Protein AF-A0A518ANW2-F1 (afdb_monomer)

Radius of gyration: 35.34 Å; Cα contacts (8 Å, |Δi|>4): 43; chains: 1; bounding box: 81×34×107 Å

Solvent-accessible surface area (backbone atoms only — not comparable to full-atom values): 11611 Å² total; per-residue (Å²): 146,87,87,77,66,74,68,60,64,53,53,56,54,54,52,59,52,49,61,74,67,61,69,85,78,72,73,81,49,74,67,56,57,51,51,54,49,49,53,52,51,51,51,52,51,51,52,50,50,52,48,53,52,46,51,60,50,43,66,71,67,75,60,90,46,48,63,57,57,32,52,50,52,37,54,76,65,66,54,49,77,67,56,51,51,52,54,48,52,48,23,59,75,68,67,47,95,41,64,44,51,56,80,78,39,67,66,57,56,57,53,49,48,73,67,47,89,44,76,73,57,39,57,51,51,51,53,48,49,43,68,74,40,74,64,57,79,71,56,47,100,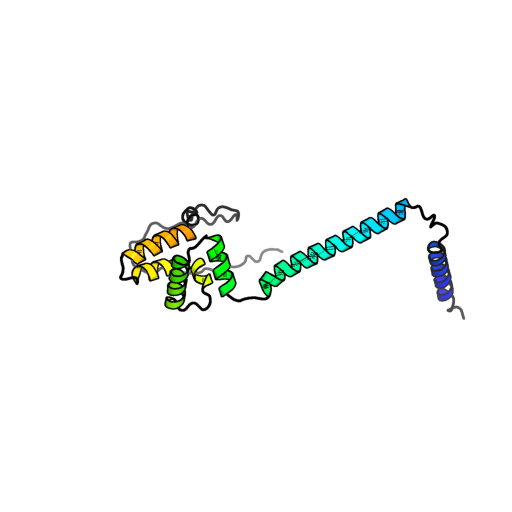77,70,86,77,83,84,78,95,69,94,72,84,80,79,78,79,95,74,89,85,69,100,64,86,80,80,85,78,81,81,79,80,81,82,86,88,78,89,131

Foldseek 3Di:
DPPDPPVVVVVVVVVVVVVVVPDPPPPPDVVVVVVVVVVVVVVVVVVVVVVVVVVVVVVVVVDPPLVVVLVVLCVVLVPDPVLSVVLVVLCVVVVPPHSCCCLVCVVSLVVVLVVDPDVVVNVVSVVSSCSSCVPVVVPDPPPPDDDDDDPDPPDDDPDDDDPDPDDPDDDDDDDDPDDD

pLDDT: mean 70.83, std 14.35, range [40.09, 96.5]

Sequence (180 aa):
MSMLYPVVAQRDAWESLGNRFTGDQIIFHWGDLGSMAGILVTAVLFIMLLRWLHLRQESRRMSNEPWHLFVDLCHAHQLSRRERRLLLEISDAANLENPADVFLRPELFNRAHLQSAKPRDQRAFERLKFKLFDGLDKLQPGDFIGGTRSNVKIFLPADMATGVPPEVTVTFGEPDDDEH

Secondary structure (DSSP, 8-state):
-----HHHHHHHHHHHHHHHHS-TT----HHHHHHHHHHHHHHHHHHHHHHHHHHHHH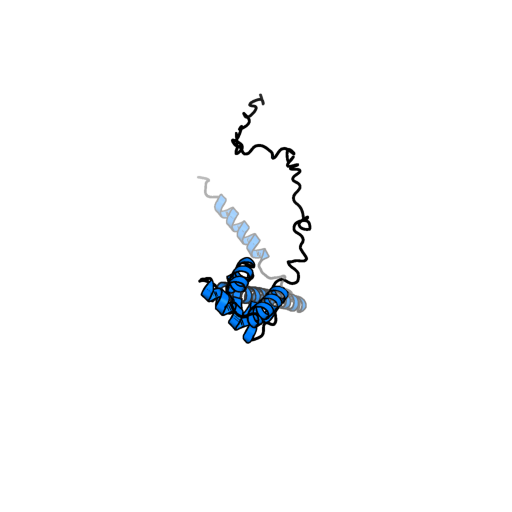TTTS---HHHHHHHHHHHTT--HHHHHHHHHHHHHTT-SSGGGGGT-HHHHHHHHHH---HHHHHHHHHHHHHHHTTTTTS-TT---SS----------S---S---------PPPP-----

Organism: NCBI:txid2527972

Mean predicted aligned error: 20.33 Å

Structure (mmCIF, N/CA/C/O backbone):
data_AF-A0A518ANW2-F1
#
_entry.id   AF-A0A518ANW2-F1
#
loop_
_atom_site.group_PDB
_atom_site.id
_atom_site.type_symbol
_atom_site.label_atom_id
_atom_site.label_alt_id
_atom_site.label_comp_id
_atom_site.label_asym_id
_atom_site.label_entity_id
_atom_site.label_seq_id
_atom_site.pdbx_PDB_ins_code
_atom_site.Cartn_x
_atom_site.Cartn_y
_atom_site.Cartn_z
_atom_site.occupancy
_atom_site.B_iso_or_equiv
_atom_site.auth_seq_id
_atom_site.auth_comp_id
_atom_site.auth_asym_id
_atom_site.auth_atom_id
_atom_site.pdbx_PDB_model_num
ATOM 1 N N . MET A 1 1 ? -0.231 -18.279 -74.252 1.00 54.25 1 MET A N 1
ATOM 2 C CA . MET A 1 1 ? 1.139 -18.359 -73.699 1.00 54.25 1 MET A CA 1
ATOM 3 C C . MET A 1 1 ? 1.559 -16.940 -73.311 1.00 54.25 1 MET A C 1
ATOM 5 O O . MET A 1 1 ? 2.259 -16.288 -74.068 1.00 54.25 1 MET A O 1
ATOM 9 N N . SER A 1 2 ? 0.999 -16.411 -72.210 1.00 58.12 2 SER A N 1
ATOM 10 C CA . SER A 1 2 ? 1.063 -14.973 -71.847 1.00 58.12 2 SER A CA 1
ATOM 11 C C . SER A 1 2 ? 0.772 -14.721 -70.348 1.00 58.12 2 SER A C 1
ATOM 13 O O . SER A 1 2 ? 0.129 -13.741 -70.005 1.00 58.12 2 SER A O 1
ATOM 15 N N . MET A 1 3 ? 1.171 -15.625 -69.442 1.00 56.59 3 MET A N 1
ATOM 16 C CA . MET A 1 3 ? 0.752 -15.610 -68.019 1.00 56.59 3 MET A CA 1
ATOM 17 C C . MET A 1 3 ? 1.934 -15.658 -67.023 1.00 56.59 3 MET A C 1
ATOM 19 O O . MET A 1 3 ? 1.804 -16.198 -65.933 1.00 56.59 3 MET A O 1
ATOM 23 N N . LEU A 1 4 ? 3.106 -15.121 -67.387 1.00 58.72 4 LEU A N 1
ATOM 24 C CA . LEU A 1 4 ? 4.316 -15.116 -66.534 1.00 58.72 4 LEU A CA 1
ATOM 25 C C . LEU A 1 4 ? 4.890 -13.711 -66.260 1.00 58.72 4 LEU A C 1
ATOM 27 O O . LEU A 1 4 ? 6.002 -13.583 -65.763 1.00 58.72 4 LEU A O 1
ATOM 31 N N . TYR A 1 5 ? 4.140 -12.646 -66.556 1.00 63.16 5 TYR A N 1
ATOM 32 C CA . TYR A 1 5 ? 4.618 -11.265 -66.414 1.00 63.16 5 TYR A CA 1
ATOM 33 C C . TYR A 1 5 ? 4.419 -10.561 -65.050 1.00 63.16 5 TYR A C 1
ATOM 35 O O . TYR A 1 5 ? 5.175 -9.623 -64.800 1.00 63.16 5 TYR A O 1
ATOM 43 N N . PRO A 1 6 ? 3.503 -10.941 -64.129 1.00 69.75 6 PRO A N 1
ATOM 44 C CA . PRO A 1 6 ? 3.296 -10.125 -62.924 1.00 69.75 6 PRO A CA 1
ATOM 45 C C . PRO A 1 6 ? 4.414 -10.274 -61.879 1.00 69.75 6 PRO A C 1
ATOM 47 O O . PRO A 1 6 ? 4.590 -9.399 -61.039 1.00 69.75 6 PRO A O 1
ATOM 50 N N . VAL A 1 7 ? 5.200 -11.354 -61.938 1.00 74.06 7 VAL A N 1
ATOM 51 C CA . VAL A 1 7 ? 6.221 -11.659 -60.919 1.00 74.06 7 VAL A CA 1
ATOM 52 C C . VAL A 1 7 ? 7.474 -10.792 -61.082 1.00 74.06 7 VAL A C 1
ATOM 54 O O . VAL A 1 7 ? 8.122 -10.451 -60.096 1.00 74.06 7 VAL A O 1
ATOM 57 N N . VAL A 1 8 ? 7.798 -10.378 -62.311 1.00 73.62 8 VAL A N 1
ATOM 58 C CA . VAL A 1 8 ? 8.991 -9.553 -62.569 1.00 73.62 8 VAL A CA 1
ATOM 59 C C . VAL A 1 8 ? 8.774 -8.114 -62.089 1.00 73.62 8 VAL A C 1
ATOM 61 O O . VAL A 1 8 ? 9.657 -7.549 -61.455 1.00 73.62 8 VAL A O 1
ATOM 64 N N . ALA A 1 9 ? 7.563 -7.569 -62.256 1.00 73.38 9 ALA A N 1
ATOM 65 C CA . ALA A 1 9 ? 7.227 -6.215 -61.805 1.00 73.38 9 ALA A CA 1
ATOM 66 C C . ALA A 1 9 ? 7.287 -6.045 -60.274 1.00 73.38 9 ALA A C 1
ATOM 68 O O . ALA A 1 9 ? 7.549 -4.950 -59.778 1.00 73.38 9 ALA A O 1
ATOM 69 N N . GLN A 1 10 ? 7.069 -7.119 -59.508 1.00 78.44 10 GLN A N 1
ATOM 70 C CA . GLN A 1 10 ? 7.186 -7.060 -58.054 1.00 78.44 10 GLN A CA 1
ATOM 71 C C . GLN A 1 10 ? 8.653 -6.922 -57.629 1.00 78.44 10 GLN A C 1
ATOM 73 O O . GLN A 1 10 ? 8.946 -6.131 -56.742 1.00 78.44 10 GLN A O 1
ATOM 78 N N . ARG A 1 11 ? 9.589 -7.620 -58.284 1.00 83.19 11 ARG A N 1
ATOM 79 C CA . ARG A 1 11 ? 11.018 -7.585 -57.933 1.00 83.19 11 ARG A CA 1
ATOM 80 C C . ARG A 1 11 ? 11.623 -6.182 -58.054 1.00 83.19 11 ARG A C 1
ATOM 82 O O . ARG A 1 11 ? 12.313 -5.753 -57.132 1.00 83.19 11 ARG A O 1
ATOM 89 N N . ASP A 1 12 ? 11.293 -5.456 -59.116 1.00 81.69 12 ASP A N 1
ATOM 90 C CA . ASP A 1 12 ? 11.792 -4.091 -59.336 1.00 81.69 12 ASP A CA 1
ATOM 91 C C . ASP A 1 12 ? 11.287 -3.120 -58.251 1.00 81.69 12 ASP A C 1
ATOM 93 O O . ASP A 1 12 ? 12.003 -2.216 -57.813 1.00 81.69 12 ASP A O 1
ATOM 97 N N . ALA A 1 13 ? 10.072 -3.350 -57.735 1.00 83.12 13 ALA A N 1
ATOM 98 C CA . ALA A 1 13 ? 9.533 -2.581 -56.618 1.00 83.12 13 ALA A CA 1
ATOM 99 C C . ALA A 1 13 ? 10.351 -2.794 -55.328 1.00 83.12 13 ALA A C 1
ATOM 101 O O . ALA A 1 13 ? 10.649 -1.824 -54.626 1.00 83.12 13 ALA A O 1
ATOM 102 N N . TRP A 1 14 ? 10.777 -4.030 -55.043 1.00 82.56 14 TRP A N 1
ATOM 103 C CA . TRP A 1 14 ? 11.635 -4.340 -53.891 1.00 82.56 14 TRP A CA 1
ATOM 104 C C . TRP A 1 14 ? 13.054 -3.775 -54.040 1.00 82.56 14 TRP A C 1
ATOM 106 O O . TRP A 1 14 ? 13.602 -3.262 -53.066 1.00 82.56 14 TRP A O 1
ATOM 116 N N . GLU A 1 15 ? 13.627 -3.789 -55.245 1.00 84.56 15 GLU A N 1
ATOM 117 C CA . GLU A 1 15 ? 14.937 -3.178 -55.527 1.00 84.56 15 GLU A CA 1
ATOM 118 C C . GLU A 1 15 ? 14.899 -1.651 -55.340 1.00 84.56 15 GLU A C 1
ATOM 120 O O . GLU A 1 15 ? 15.811 -1.065 -54.750 1.00 84.56 15 GLU A O 1
ATOM 125 N N . SER A 1 16 ? 13.795 -1.005 -55.736 1.00 82.19 16 SER A N 1
ATOM 126 C CA . SER A 1 16 ? 13.608 0.440 -55.541 1.00 82.19 16 SER A CA 1
ATOM 127 C C . SER A 1 16 ? 13.467 0.846 -54.068 1.00 82.19 16 SER A C 1
ATOM 129 O O . SER A 1 16 ? 13.896 1.936 -53.680 1.00 82.19 16 SER A O 1
ATOM 131 N N . LEU A 1 17 ? 12.897 -0.033 -53.234 1.00 83.81 17 LEU A N 1
ATOM 132 C CA . LEU A 1 17 ? 12.825 0.157 -51.786 1.00 83.81 17 LEU A CA 1
ATOM 133 C C . LEU A 1 17 ? 14.187 -0.100 -51.136 1.00 83.81 17 LEU A C 1
ATOM 135 O O . LEU A 1 17 ? 14.601 0.686 -50.289 1.00 83.81 17 LEU A O 1
ATOM 139 N N . GLY A 1 18 ? 14.914 -1.132 -51.576 1.00 80.88 18 GLY A N 1
ATOM 140 C CA . GLY A 1 18 ? 16.260 -1.453 -51.094 1.00 80.88 18 GLY A CA 1
ATOM 141 C C . GLY A 1 18 ? 17.253 -0.308 -51.296 1.00 80.88 18 GLY A C 1
ATOM 142 O O . GLY A 1 18 ? 17.941 0.074 -50.351 1.00 80.88 18 GLY A O 1
ATOM 143 N N . ASN A 1 19 ? 17.239 0.330 -52.470 1.00 78.31 19 ASN A N 1
ATOM 144 C CA . ASN A 1 19 ? 18.106 1.478 -52.760 1.00 78.31 19 ASN A CA 1
ATOM 145 C C . ASN A 1 19 ? 17.835 2.705 -51.872 1.00 78.31 19 ASN A C 1
ATOM 147 O O . ASN A 1 19 ? 18.724 3.531 -51.695 1.00 78.31 19 ASN A O 1
ATOM 151 N N . ARG A 1 20 ? 16.642 2.831 -51.271 1.00 69.69 20 ARG A N 1
ATOM 152 C CA . ARG A 1 20 ? 16.349 3.899 -50.295 1.00 69.69 20 ARG A CA 1
ATOM 153 C C . ARG A 1 20 ? 16.927 3.612 -48.909 1.00 69.69 20 ARG A C 1
ATOM 155 O O . ARG A 1 20 ? 17.109 4.545 -48.133 1.00 69.69 20 ARG A O 1
ATOM 162 N N . PHE A 1 21 ? 17.228 2.350 -48.605 1.00 71.75 21 PHE A N 1
ATOM 163 C CA . PHE A 1 21 ? 17.867 1.937 -47.354 1.00 71.75 21 PHE A CA 1
ATOM 164 C C . PHE A 1 21 ? 19.395 1.842 -47.463 1.00 71.75 21 PHE A C 1
ATOM 166 O O . PHE A 1 21 ? 20.072 1.777 -46.438 1.00 71.75 21 PHE A O 1
ATOM 173 N N . THR A 1 22 ? 19.964 1.887 -48.672 1.00 66.00 22 THR A N 1
ATOM 174 C CA . THR A 1 22 ? 21.417 1.953 -48.897 1.00 66.00 22 THR A CA 1
ATOM 175 C C . THR A 1 22 ? 21.956 3.369 -48.642 1.00 66.00 22 THR A C 1
ATOM 177 O O . THR A 1 22 ? 22.332 4.099 -49.547 1.00 66.00 22 THR A O 1
ATOM 180 N N . GLY A 1 23 ? 21.955 3.769 -47.371 1.00 60.59 23 GLY A N 1
ATOM 181 C CA . GLY A 1 23 ? 23.146 4.228 -46.649 1.00 60.59 23 GLY A CA 1
ATOM 182 C C . GLY A 1 23 ? 23.966 5.451 -47.084 1.00 60.59 23 GLY A C 1
ATOM 183 O O . GLY A 1 23 ? 24.893 5.764 -46.348 1.00 60.59 23 GLY A O 1
ATOM 184 N N . ASP A 1 24 ? 23.679 6.170 -48.173 1.00 59.62 24 ASP A N 1
ATOM 185 C CA . ASP A 1 24 ? 24.524 7.317 -48.595 1.00 59.62 24 ASP A CA 1
ATOM 186 C C . ASP A 1 24 ? 24.176 8.652 -47.893 1.00 59.62 24 ASP A C 1
ATOM 188 O O . ASP A 1 24 ? 24.738 9.704 -48.175 1.00 59.62 24 ASP A O 1
ATOM 192 N N . GLN A 1 25 ? 23.236 8.624 -46.943 1.00 58.97 25 GLN A N 1
ATOM 193 C CA . GLN A 1 25 ? 22.806 9.797 -46.162 1.00 58.97 25 GLN A CA 1
ATOM 194 C C . GLN A 1 25 ? 23.072 9.640 -44.658 1.00 58.97 25 GLN A C 1
ATOM 196 O O . GLN A 1 25 ? 22.605 10.453 -43.864 1.00 58.97 25 GLN A O 1
ATOM 201 N N . ILE A 1 26 ? 23.848 8.634 -44.233 1.00 59.62 26 ILE A N 1
ATOM 202 C CA . ILE A 1 26 ? 24.317 8.562 -42.841 1.00 59.62 26 ILE A CA 1
ATOM 203 C C . ILE A 1 26 ? 25.582 9.418 -42.711 1.00 59.62 26 ILE A C 1
ATOM 205 O O . ILE A 1 26 ? 26.671 8.937 -42.398 1.00 59.62 26 ILE A O 1
ATOM 209 N N . ILE A 1 27 ? 25.443 10.719 -42.970 1.00 61.81 27 ILE A N 1
ATOM 210 C CA . ILE A 1 27 ? 26.420 11.694 -42.495 1.00 61.81 27 ILE A CA 1
ATOM 211 C C . ILE A 1 27 ? 26.239 11.702 -40.979 1.00 61.81 27 ILE A C 1
ATOM 213 O O . ILE A 1 27 ? 25.315 12.318 -40.455 1.00 61.81 27 ILE A O 1
ATOM 217 N N . PHE A 1 28 ? 27.067 10.912 -40.293 1.00 60.12 28 PHE A N 1
ATOM 218 C CA . PHE A 1 28 ? 27.039 10.702 -38.849 1.00 60.12 28 PHE A CA 1
ATOM 219 C C . PHE A 1 28 ? 27.369 12.024 -38.142 1.00 60.12 28 PHE A C 1
ATOM 221 O O . PHE A 1 28 ? 28.501 12.301 -37.744 1.00 60.12 28 PHE A O 1
ATOM 228 N N . HIS A 1 29 ? 26.376 12.899 -38.025 1.00 72.00 29 HIS A N 1
ATOM 229 C CA . HIS A 1 29 ? 26.487 14.085 -37.207 1.00 72.00 29 HIS A CA 1
ATOM 230 C C . HIS A 1 29 ? 26.534 13.623 -35.753 1.00 72.00 29 HIS A C 1
ATOM 232 O O . HIS A 1 29 ? 25.607 12.989 -35.261 1.00 72.00 29 HIS A O 1
ATOM 238 N N . TRP A 1 30 ? 27.610 13.963 -35.044 1.00 79.06 30 TRP A N 1
ATOM 239 C CA . TRP A 1 30 ? 27.789 13.650 -33.620 1.00 79.06 30 TRP A CA 1
ATOM 240 C C . TRP A 1 30 ? 26.599 14.069 -32.733 1.00 79.06 30 TRP A C 1
ATOM 242 O O . TRP A 1 30 ? 26.391 13.486 -31.672 1.00 79.06 30 TRP A O 1
ATOM 252 N N . GLY A 1 31 ? 25.789 15.038 -33.177 1.00 79.81 31 GLY A N 1
ATOM 253 C CA . GLY A 1 31 ? 24.539 15.423 -32.517 1.00 79.81 31 GLY A CA 1
ATOM 254 C C . GLY A 1 31 ? 23.435 14.360 -32.584 1.00 79.81 31 GLY A C 1
ATOM 255 O O . GLY A 1 31 ? 22.670 14.224 -31.632 1.00 79.81 31 GLY A O 1
ATOM 256 N N . ASP A 1 32 ? 23.384 13.565 -33.652 1.00 82.50 32 ASP A N 1
ATOM 257 C CA . ASP A 1 32 ? 22.367 12.524 -33.834 1.00 82.50 32 ASP A CA 1
ATOM 258 C C . ASP A 1 32 ? 22.656 11.283 -32.972 1.00 82.50 32 ASP A C 1
ATOM 260 O O . ASP A 1 32 ? 21.760 10.615 -32.461 1.00 82.50 32 ASP A O 1
ATOM 264 N N . LEU A 1 33 ? 23.934 11.038 -32.673 1.00 86.31 33 LEU A N 1
ATOM 265 C CA . LEU A 1 33 ? 24.321 10.012 -31.706 1.00 86.31 33 LEU A CA 1
ATOM 266 C C . LEU A 1 33 ? 23.872 10.377 -30.278 1.00 86.31 33 LEU A C 1
ATOM 268 O O . LEU A 1 33 ? 23.464 9.506 -29.508 1.00 86.31 33 LEU A O 1
ATOM 272 N N . GLY A 1 34 ? 23.895 11.669 -29.935 1.00 91.06 34 GLY A N 1
ATOM 273 C CA . GLY A 1 34 ? 23.386 12.172 -28.659 1.00 91.06 34 GLY A CA 1
ATOM 274 C C . GLY A 1 34 ? 21.866 12.046 -28.530 1.00 91.06 34 GLY A C 1
ATOM 275 O O . GLY A 1 34 ? 21.376 11.656 -27.469 1.00 91.06 34 GLY A O 1
ATOM 276 N N . SER A 1 35 ? 21.121 12.323 -29.607 1.00 89.56 35 SER A N 1
ATOM 277 C CA . SER A 1 35 ? 19.656 12.200 -29.627 1.00 89.56 35 SER A CA 1
ATOM 278 C C . SER A 1 35 ? 19.222 10.735 -29.466 1.00 89.56 35 SER A C 1
ATOM 280 O O . SER A 1 35 ? 18.400 10.436 -28.597 1.00 89.56 35 SER A O 1
ATOM 282 N N . MET A 1 36 ?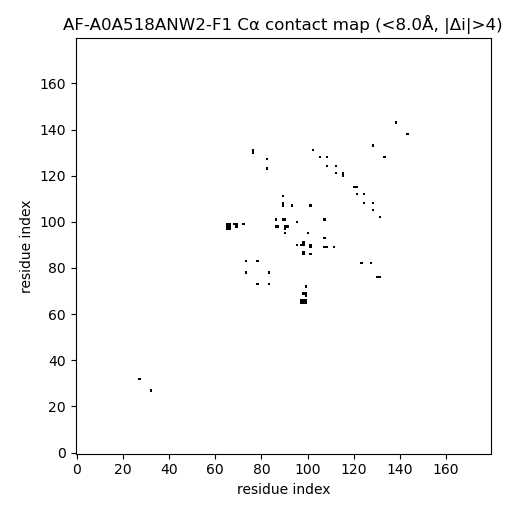 19.848 9.802 -30.200 1.00 87.94 36 MET A N 1
ATOM 283 C CA . MET A 1 36 ? 19.607 8.362 -30.050 1.00 87.94 36 MET A CA 1
ATOM 284 C C . MET A 1 36 ? 19.931 7.871 -28.640 1.00 87.94 36 MET A C 1
ATOM 286 O O . MET A 1 36 ? 19.130 7.147 -28.045 1.00 87.94 36 MET A O 1
ATOM 290 N N . ALA A 1 37 ? 21.077 8.274 -28.082 1.00 92.94 37 ALA A N 1
ATOM 291 C CA . ALA A 1 37 ? 21.447 7.904 -26.720 1.00 92.94 37 ALA A CA 1
ATOM 292 C C . ALA A 1 37 ? 20.429 8.437 -25.698 1.00 92.94 37 ALA A C 1
ATOM 294 O O . ALA A 1 37 ? 20.016 7.701 -24.802 1.00 92.94 37 ALA A O 1
ATOM 295 N N . GLY A 1 38 ? 19.961 9.678 -25.859 1.00 95.81 38 GLY A N 1
ATOM 296 C CA . GLY A 1 38 ? 18.922 10.266 -25.013 1.00 95.81 38 GLY A CA 1
ATOM 297 C C . GLY A 1 38 ? 17.596 9.499 -25.065 1.00 95.81 38 GLY A C 1
ATOM 298 O O . GLY A 1 38 ? 17.003 9.218 -24.020 1.00 95.81 38 GLY A O 1
ATOM 299 N N . ILE A 1 39 ? 17.151 9.099 -26.260 1.00 95.62 39 ILE A N 1
ATOM 300 C CA . ILE A 1 39 ? 15.938 8.280 -26.440 1.00 95.62 39 ILE A CA 1
ATOM 301 C C . ILE A 1 39 ? 16.109 6.912 -25.769 1.00 95.62 39 ILE A C 1
ATOM 303 O O . ILE A 1 39 ? 15.214 6.443 -25.067 1.00 95.62 39 ILE A O 1
ATOM 307 N N . LEU A 1 40 ? 17.276 6.285 -25.924 1.00 96.38 40 LEU A N 1
ATOM 308 C CA . LEU A 1 40 ? 17.552 4.987 -25.314 1.00 96.38 40 LEU A CA 1
ATOM 309 C C . LEU A 1 40 ? 17.541 5.075 -23.779 1.00 96.38 40 LEU A C 1
ATOM 311 O O . LEU A 1 40 ? 16.898 4.264 -23.114 1.00 96.38 40 LEU A O 1
ATOM 315 N N . VAL A 1 41 ? 18.195 6.092 -23.212 1.00 96.44 41 VAL A N 1
ATOM 316 C CA . VAL A 1 41 ? 18.232 6.329 -21.761 1.00 96.44 41 VAL A CA 1
ATOM 317 C C . VAL A 1 41 ? 16.833 6.599 -21.212 1.00 96.44 41 VAL A C 1
ATOM 319 O O . VAL A 1 41 ? 16.446 6.011 -20.203 1.00 96.44 41 VAL A O 1
ATOM 322 N N . THR A 1 42 ? 16.051 7.451 -21.876 1.00 95.38 42 THR A N 1
ATOM 323 C CA . THR A 1 42 ? 14.678 7.759 -21.445 1.00 95.38 42 THR A CA 1
ATOM 324 C C . THR A 1 42 ? 13.768 6.536 -21.520 1.00 95.38 42 THR A C 1
ATOM 326 O O . THR A 1 42 ? 13.027 6.289 -20.569 1.00 95.38 42 THR A O 1
ATOM 329 N N . ALA A 1 43 ? 13.871 5.717 -22.570 1.00 95.88 43 ALA A N 1
ATOM 330 C CA . ALA A 1 43 ? 13.133 4.460 -22.673 1.00 95.88 43 ALA A CA 1
ATOM 331 C C . ALA A 1 43 ? 13.500 3.482 -21.544 1.00 95.88 43 ALA A C 1
ATOM 333 O O . ALA A 1 43 ? 12.613 2.913 -20.907 1.00 95.88 43 ALA A O 1
ATOM 334 N N . VAL A 1 44 ? 14.793 3.328 -21.236 1.00 96.50 44 VAL A N 1
ATOM 335 C CA . VAL A 1 44 ? 15.261 2.468 -20.135 1.00 96.50 44 VAL A CA 1
ATOM 336 C C . VAL A 1 44 ? 14.748 2.968 -18.785 1.00 96.50 44 VAL A C 1
ATOM 338 O O . VAL A 1 44 ? 14.222 2.175 -18.001 1.00 96.50 44 VAL A O 1
ATOM 341 N N . LEU A 1 45 ? 14.841 4.274 -18.517 1.00 93.94 45 LEU A N 1
ATOM 342 C CA . LEU A 1 45 ? 14.316 4.878 -17.290 1.00 93.94 45 LEU A CA 1
ATOM 343 C C . LEU A 1 45 ? 12.803 4.692 -17.170 1.00 93.94 45 LEU A C 1
ATOM 345 O O . LEU A 1 45 ? 12.310 4.357 -16.094 1.00 93.94 45 LEU A O 1
ATOM 349 N N . PHE A 1 46 ? 12.069 4.858 -18.269 1.00 95.38 46 PHE A N 1
ATOM 350 C CA . PHE A 1 46 ? 10.625 4.661 -18.300 1.00 95.38 46 PHE A CA 1
ATOM 351 C C . PHE A 1 46 ? 10.243 3.206 -18.001 1.00 95.38 46 PHE A C 1
ATOM 353 O O . PHE A 1 46 ? 9.373 2.956 -17.167 1.00 95.38 46 PHE A O 1
ATOM 360 N N . ILE A 1 47 ? 10.946 2.234 -18.591 1.00 95.25 47 ILE A N 1
ATOM 361 C CA . ILE A 1 47 ? 10.750 0.805 -18.304 1.00 95.25 47 ILE A CA 1
ATOM 362 C C . ILE A 1 47 ? 11.094 0.487 -16.843 1.00 95.25 47 ILE A C 1
ATOM 364 O O . ILE A 1 47 ? 10.342 -0.230 -16.182 1.00 95.25 47 ILE A O 1
ATOM 368 N N . MET A 1 48 ? 12.191 1.033 -16.304 1.00 90.81 48 MET A N 1
ATOM 369 C CA . MET A 1 48 ? 12.532 0.870 -14.885 1.00 90.81 48 MET A CA 1
ATOM 370 C C . MET A 1 48 ? 11.456 1.455 -13.970 1.00 90.81 48 MET A C 1
ATOM 372 O O . MET A 1 48 ? 11.097 0.815 -12.982 1.00 90.81 48 MET A O 1
ATOM 376 N N . LEU A 1 49 ? 10.914 2.628 -14.302 1.00 91.56 49 LEU A N 1
ATOM 377 C CA . LEU A 1 49 ? 9.841 3.265 -13.545 1.00 91.56 49 LEU A CA 1
ATOM 378 C C . LEU A 1 49 ? 8.565 2.417 -13.567 1.00 91.56 49 LEU A C 1
ATOM 380 O O . LEU A 1 49 ? 7.977 2.176 -12.515 1.00 91.56 49 LEU A O 1
ATOM 384 N N . LEU A 1 50 ? 8.167 1.916 -14.740 1.00 91.06 50 LEU A N 1
ATOM 385 C CA . LEU A 1 50 ? 7.022 1.015 -14.876 1.00 91.06 50 LEU A CA 1
ATOM 386 C C . LEU A 1 50 ? 7.226 -0.273 -14.082 1.00 91.06 50 LEU A C 1
ATOM 388 O O . LEU A 1 50 ? 6.320 -0.699 -13.373 1.00 91.06 50 LEU A O 1
ATOM 392 N N . ARG A 1 51 ? 8.422 -0.865 -14.135 1.00 87.94 51 ARG A N 1
ATOM 393 C CA . ARG A 1 51 ? 8.751 -2.068 -13.366 1.00 87.94 51 ARG A CA 1
ATOM 394 C C . ARG A 1 51 ? 8.734 -1.795 -11.865 1.00 87.94 51 ARG A C 1
ATOM 396 O O . ARG A 1 51 ? 8.222 -2.617 -11.116 1.00 87.94 51 ARG A O 1
ATOM 403 N N . TRP A 1 52 ? 9.239 -0.646 -11.420 1.00 84.56 52 TRP A N 1
ATOM 404 C CA . TRP A 1 52 ? 9.181 -0.234 -10.018 1.00 84.56 52 TRP A CA 1
ATOM 405 C C . TRP A 1 52 ? 7.740 -0.022 -9.545 1.00 84.56 52 TRP A C 1
ATOM 407 O O . TRP A 1 52 ? 7.372 -0.497 -8.472 1.00 84.56 52 TRP A O 1
ATOM 417 N N . LEU A 1 53 ? 6.897 0.619 -10.359 1.00 84.12 53 LEU A N 1
ATOM 418 C CA . LEU A 1 53 ? 5.469 0.770 -10.079 1.00 84.12 53 LEU A CA 1
ATOM 419 C C . LEU A 1 53 ? 4.754 -0.583 -10.052 1.00 84.12 53 LEU A C 1
ATOM 421 O O . LEU A 1 53 ? 3.957 -0.819 -9.147 1.00 84.12 53 LEU A O 1
ATOM 425 N N . HIS A 1 54 ? 5.075 -1.480 -10.986 1.00 78.69 54 HIS A N 1
ATOM 426 C CA . HIS A 1 54 ? 4.512 -2.824 -11.034 1.00 78.69 54 HIS A CA 1
ATOM 427 C C . HIS A 1 54 ? 4.932 -3.647 -9.820 1.00 78.69 54 HIS A C 1
ATOM 429 O O . HIS A 1 54 ? 4.070 -4.211 -9.172 1.00 78.69 54 HIS A O 1
ATOM 435 N N . LEU A 1 55 ? 6.206 -3.621 -9.418 1.00 72.94 55 LEU A N 1
ATOM 436 C CA . LEU A 1 55 ? 6.694 -4.258 -8.187 1.00 72.94 55 LEU A CA 1
ATOM 437 C C . LEU A 1 55 ? 6.001 -3.692 -6.942 1.00 72.94 55 LEU A C 1
ATOM 439 O O . LEU A 1 55 ? 5.679 -4.427 -6.013 1.00 72.94 55 LEU A O 1
ATOM 443 N N . ARG A 1 56 ? 5.717 -2.386 -6.924 1.00 69.56 56 ARG A N 1
ATOM 444 C CA . ARG A 1 56 ? 4.974 -1.737 -5.836 1.00 69.56 56 ARG A CA 1
ATOM 445 C C . ARG A 1 56 ? 3.488 -2.120 -5.837 1.00 69.56 56 ARG A C 1
ATOM 447 O O . ARG A 1 56 ? 2.866 -2.127 -4.778 1.00 69.56 56 ARG A O 1
ATOM 454 N N . GLN A 1 57 ? 2.925 -2.454 -6.998 1.00 64.62 57 GLN A N 1
ATOM 455 C CA . GLN A 1 57 ? 1.570 -2.995 -7.148 1.00 64.62 57 GLN A CA 1
ATOM 456 C C . GLN A 1 57 ? 1.508 -4.511 -6.899 1.00 64.62 57 GLN A C 1
ATOM 458 O O . GLN A 1 57 ? 0.538 -4.987 -6.321 1.00 64.62 57 GLN A O 1
ATOM 463 N N . GLU A 1 58 ? 2.539 -5.274 -7.248 1.00 54.44 58 GLU A N 1
ATOM 464 C CA . GLU A 1 58 ? 2.679 -6.702 -6.949 1.00 54.44 58 GLU A CA 1
ATOM 465 C C . GLU A 1 58 ? 2.949 -6.927 -5.468 1.00 54.44 58 GLU A C 1
ATOM 467 O O . GLU A 1 58 ? 2.361 -7.828 -4.882 1.00 54.44 58 GLU A O 1
ATOM 472 N N . SER A 1 59 ? 3.689 -6.035 -4.804 1.00 52.06 59 SER A N 1
ATOM 473 C CA . SER A 1 59 ? 3.757 -6.007 -3.340 1.00 52.06 59 SER A CA 1
ATOM 474 C C . SER A 1 59 ? 2.390 -5.745 -2.691 1.00 52.06 59 SER A C 1
ATOM 476 O O . SER A 1 59 ? 2.216 -6.080 -1.525 1.00 52.06 59 SER A O 1
ATOM 478 N N . ARG A 1 60 ? 1.406 -5.193 -3.422 1.00 51.16 60 ARG A N 1
ATOM 479 C CA . ARG A 1 60 ? -0.002 -5.122 -2.983 1.00 51.16 60 ARG A CA 1
ATOM 480 C C . ARG A 1 60 ? -0.828 -6.354 -3.372 1.00 51.16 60 ARG A C 1
ATOM 482 O O . ARG A 1 60 ? -1.950 -6.478 -2.901 1.00 51.16 60 ARG A O 1
ATOM 489 N N . ARG A 1 61 ? -0.322 -7.239 -4.239 1.00 50.19 61 ARG A N 1
ATOM 490 C CA . ARG A 1 61 ? -1.046 -8.415 -4.760 1.00 50.19 61 ARG A CA 1
ATOM 491 C C . ARG A 1 61 ? -0.496 -9.765 -4.282 1.00 50.19 61 ARG A C 1
ATOM 493 O O . ARG A 1 61 ? -1.227 -10.742 -4.367 1.00 50.19 61 ARG A O 1
ATOM 500 N N . MET A 1 62 ? 0.738 -9.846 -3.774 1.00 45.56 62 MET A N 1
ATOM 501 C CA . MET A 1 62 ? 1.397 -11.124 -3.440 1.00 45.56 62 MET A CA 1
ATOM 502 C C . MET A 1 62 ? 1.552 -11.436 -1.946 1.00 45.56 62 MET A C 1
ATOM 504 O O . MET A 1 62 ? 2.050 -12.503 -1.600 1.00 45.56 62 MET A O 1
ATOM 508 N N . SER A 1 63 ? 1.034 -10.596 -1.054 1.00 45.62 63 SER A N 1
ATOM 509 C CA . SER A 1 63 ? 0.846 -10.979 0.348 1.00 45.62 63 SER A CA 1
ATOM 510 C C . SER A 1 63 ? -0.522 -10.517 0.822 1.00 45.62 63 SER A C 1
ATOM 512 O O . SER A 1 63 ? -0.652 -9.520 1.526 1.00 45.62 63 SER A O 1
ATOM 514 N N . ASN A 1 64 ? -1.549 -11.294 0.473 1.00 47.88 64 ASN A N 1
ATOM 515 C CA . ASN A 1 64 ? -2.782 -11.380 1.258 1.00 47.88 64 ASN A CA 1
ATOM 516 C C . ASN A 1 64 ? -2.470 -12.034 2.619 1.00 47.88 64 ASN A C 1
ATOM 518 O O . ASN A 1 64 ? -3.094 -13.018 2.999 1.00 47.88 64 ASN A O 1
ATOM 522 N N . GLU A 1 65 ? -1.470 -11.530 3.344 1.00 62.91 65 GLU A N 1
ATOM 523 C CA . GLU A 1 65 ? -1.411 -11.750 4.775 1.00 62.91 65 GLU A CA 1
ATOM 524 C C . GLU A 1 65 ? -2.260 -10.638 5.387 1.00 62.91 65 GLU A C 1
ATOM 526 O O . GLU A 1 65 ? -1.792 -9.499 5.493 1.00 62.91 65 GLU A O 1
ATOM 531 N N . PRO A 1 66 ? -3.523 -10.922 5.758 1.00 66.62 66 PRO A N 1
ATOM 532 C CA . PRO A 1 66 ? -4.428 -9.931 6.348 1.00 66.62 66 PRO A CA 1
ATOM 533 C C . PRO A 1 66 ? -3.814 -9.224 7.569 1.00 66.62 66 PRO A C 1
ATOM 535 O O . PRO A 1 66 ? -4.155 -8.088 7.901 1.00 66.62 66 PRO A O 1
ATOM 538 N N . TRP A 1 67 ? -2.826 -9.873 8.185 1.00 75.19 67 TRP A N 1
ATOM 539 C CA . TRP A 1 67 ? -1.993 -9.334 9.243 1.00 75.19 67 TRP A CA 1
ATOM 540 C C . TRP A 1 67 ? -1.192 -8.088 8.858 1.00 75.19 67 TRP A C 1
ATOM 542 O O . TRP A 1 67 ? -1.125 -7.135 9.634 1.00 75.19 67 TRP A O 1
ATOM 552 N N . HIS A 1 68 ? -0.589 -8.064 7.670 1.00 74.00 68 HIS A N 1
ATOM 553 C CA . HIS A 1 68 ? 0.264 -6.952 7.255 1.00 74.00 68 HIS A CA 1
ATOM 554 C C . HIS A 1 68 ? -0.572 -5.694 7.008 1.00 74.00 68 HIS A C 1
ATOM 556 O O . HIS A 1 68 ? -0.226 -4.609 7.470 1.00 74.00 68 HIS A O 1
ATOM 562 N N . LEU A 1 69 ? -1.744 -5.874 6.392 1.00 76.81 69 LEU A N 1
ATOM 563 C CA . LEU A 1 69 ? -2.721 -4.811 6.181 1.00 76.81 69 LEU A CA 1
ATOM 564 C C . LEU A 1 69 ? -3.233 -4.260 7.522 1.00 76.81 69 LEU A C 1
ATOM 566 O O . LEU A 1 69 ? -3.273 -3.046 7.711 1.00 76.81 69 LEU A O 1
ATOM 570 N N . PHE A 1 70 ? -3.521 -5.131 8.493 1.00 81.19 70 PHE A N 1
ATOM 571 C CA . PHE A 1 70 ? -3.869 -4.715 9.853 1.00 81.19 70 PHE A CA 1
ATOM 572 C C . PHE A 1 70 ? -2.750 -3.902 10.525 1.00 81.19 70 PHE A C 1
ATOM 574 O O . PHE A 1 70 ? -3.016 -2.859 11.126 1.00 81.19 70 PHE A O 1
ATOM 581 N N . VAL A 1 71 ? -1.490 -4.337 10.422 1.00 80.62 71 VAL A N 1
ATOM 582 C CA . VAL A 1 71 ? -0.336 -3.628 11.003 1.00 80.62 71 VAL A CA 1
ATOM 583 C C . VAL A 1 71 ? -0.117 -2.262 10.350 1.00 80.62 71 VAL A C 1
ATOM 585 O O . VAL A 1 71 ? 0.147 -1.294 11.074 1.00 80.62 71 VAL A O 1
ATOM 588 N N . ASP A 1 72 ? -0.263 -2.178 9.028 1.00 79.94 72 ASP A N 1
ATOM 589 C CA . ASP A 1 72 ? -0.118 -0.947 8.250 1.00 79.94 72 ASP A CA 1
ATOM 590 C C . ASP A 1 72 ? -1.222 0.060 8.593 1.00 79.94 72 ASP A C 1
ATOM 592 O O . ASP A 1 72 ? -0.923 1.221 8.887 1.00 79.94 72 ASP A O 1
ATOM 596 N N . LEU A 1 73 ? -2.482 -0.385 8.682 1.00 79.62 73 LEU A N 1
ATOM 597 C CA . LEU A 1 73 ? -3.589 0.434 9.191 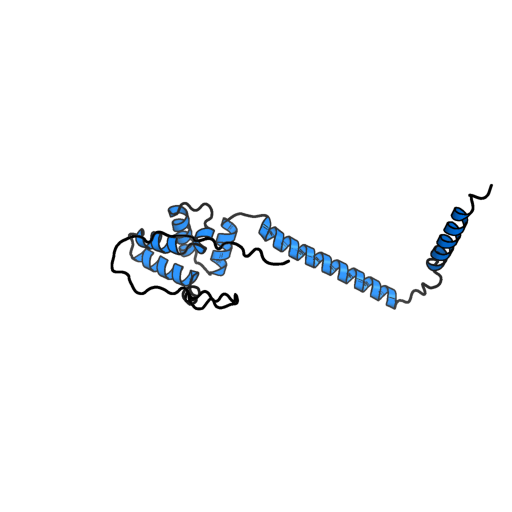1.00 79.62 73 LEU A CA 1
ATOM 598 C C . LEU A 1 73 ? -3.332 0.881 10.632 1.00 79.62 73 LEU A C 1
ATOM 600 O O . LEU A 1 73 ? -3.452 2.064 10.955 1.00 79.62 73 LEU A O 1
ATOM 604 N N . CYS A 1 74 ? -2.886 -0.024 11.505 1.00 83.00 74 CYS A N 1
ATOM 605 C CA . CYS A 1 74 ? -2.555 0.350 12.874 1.00 83.00 74 CYS A CA 1
ATOM 606 C C . CYS A 1 74 ? -1.409 1.369 12.955 1.00 83.00 74 CYS A C 1
ATOM 608 O O . CYS A 1 74 ? -1.334 2.127 13.922 1.00 83.00 74 CYS A O 1
ATOM 610 N N . HIS A 1 75 ? -0.473 1.361 12.004 1.00 80.25 75 HIS A N 1
ATOM 611 C CA . HIS A 1 75 ? 0.611 2.338 11.941 1.00 80.25 75 HIS A CA 1
ATOM 612 C C . HIS A 1 75 ? 0.114 3.689 11.412 1.00 80.25 75 HIS A C 1
ATOM 614 O O . HIS A 1 75 ? 0.445 4.722 11.991 1.00 80.25 75 HIS A O 1
ATOM 620 N N . ALA A 1 76 ? -0.734 3.684 10.379 1.00 80.31 76 ALA A N 1
ATOM 621 C CA . ALA A 1 76 ? -1.351 4.887 9.822 1.00 80.31 76 ALA A CA 1
ATOM 622 C C . ALA A 1 76 ? -2.190 5.648 10.865 1.00 80.31 76 ALA A C 1
ATOM 624 O O . ALA A 1 76 ? -2.085 6.867 10.968 1.00 80.31 76 ALA A O 1
ATOM 625 N N . HIS A 1 77 ? -2.936 4.925 11.704 1.00 77.62 77 HIS A N 1
ATOM 626 C CA . HIS A 1 77 ? -3.719 5.494 12.808 1.00 77.62 77 HIS A CA 1
ATOM 627 C C . HIS A 1 77 ? -2.907 5.732 14.099 1.00 77.62 77 HIS A C 1
ATOM 629 O O . HIS A 1 77 ? -3.480 6.066 15.136 1.00 77.62 77 HIS A O 1
ATOM 635 N N . GLN A 1 78 ? -1.579 5.544 14.062 1.00 81.50 78 GLN A N 1
ATOM 636 C CA . GLN A 1 78 ? -0.665 5.720 15.202 1.00 81.50 78 GLN A CA 1
ATOM 637 C C . GLN A 1 78 ? -1.116 4.978 16.476 1.00 81.50 78 GLN A C 1
ATOM 639 O O . GLN A 1 78 ? -0.979 5.471 17.600 1.00 81.50 78 GLN A O 1
ATOM 644 N N . LEU A 1 79 ? -1.661 3.770 16.311 1.00 82.75 79 LEU A N 1
ATOM 645 C CA . LEU A 1 79 ? -2.178 2.975 17.418 1.00 82.75 79 LEU A CA 1
ATOM 646 C C . LEU A 1 79 ? -1.038 2.398 18.256 1.00 82.75 79 LEU A C 1
ATOM 648 O O . LEU A 1 79 ? -0.128 1.725 17.759 1.00 82.75 79 LEU A O 1
ATOM 652 N N . SER A 1 80 ? -1.128 2.615 19.563 1.00 82.50 80 SER A N 1
ATOM 653 C CA . SER A 1 80 ? -0.220 2.057 20.556 1.00 82.50 80 SER A CA 1
ATOM 654 C C . SER A 1 80 ? -0.339 0.530 20.637 1.00 82.50 80 SER A C 1
ATOM 656 O O . SER A 1 80 ? -1.360 -0.071 20.301 1.00 82.50 80 SER A O 1
ATOM 658 N N . ARG A 1 81 ? 0.696 -0.134 21.171 1.00 81.12 81 ARG A N 1
ATOM 659 C CA . ARG A 1 81 ? 0.699 -1.601 21.355 1.00 81.12 81 ARG A CA 1
ATOM 660 C C . ARG A 1 81 ? -0.478 -2.113 22.196 1.00 81.12 81 ARG A C 1
ATOM 662 O O . ARG A 1 81 ? -0.897 -3.250 22.011 1.00 81.12 81 ARG A O 1
ATOM 669 N N . ARG A 1 82 ? -0.993 -1.296 23.123 1.00 79.81 82 ARG A N 1
ATOM 670 C CA . ARG A 1 82 ? -2.164 -1.640 23.946 1.00 79.81 82 ARG A CA 1
ATOM 671 C C . ARG A 1 82 ? -3.459 -1.563 23.137 1.00 79.81 82 ARG A C 1
ATOM 673 O O . ARG A 1 82 ? -4.259 -2.481 23.214 1.00 79.81 82 ARG A O 1
ATOM 680 N N . GLU A 1 83 ? -3.620 -0.518 22.328 1.00 81.50 83 GLU A N 1
ATOM 681 C CA . GLU A 1 83 ? -4.776 -0.349 21.437 1.00 81.50 83 GLU A CA 1
ATOM 682 C C . GLU A 1 83 ? -4.830 -1.454 20.370 1.00 81.50 83 GLU A C 1
ATOM 684 O O . GLU A 1 83 ? -5.893 -2.017 20.133 1.00 81.50 83 GLU A O 1
ATOM 689 N N . ARG A 1 84 ? -3.679 -1.854 19.808 1.00 85.38 84 ARG A N 1
ATOM 690 C CA . ARG A 1 84 ? -3.603 -2.990 18.869 1.00 85.38 84 ARG A CA 1
ATOM 691 C C . ARG A 1 84 ? -4.095 -4.301 19.482 1.00 85.38 84 ARG A C 1
ATOM 693 O O . ARG A 1 84 ? -4.826 -5.029 18.826 1.00 85.38 84 ARG A O 1
ATOM 700 N N . ARG A 1 85 ? -3.707 -4.597 20.729 1.00 84.19 85 ARG A N 1
ATOM 701 C CA . ARG A 1 85 ? -4.167 -5.808 21.434 1.00 84.19 85 ARG A CA 1
ATOM 702 C C . ARG A 1 85 ? -5.676 -5.804 21.657 1.00 84.19 85 ARG A C 1
ATOM 704 O O . ARG A 1 85 ? -6.291 -6.842 21.486 1.00 84.19 85 ARG A O 1
ATOM 711 N N . LEU A 1 86 ? -6.254 -4.648 21.984 1.00 82.69 86 LEU A N 1
ATOM 712 C CA . LEU A 1 86 ? -7.705 -4.520 22.132 1.00 82.69 86 LEU A CA 1
ATOM 713 C C . LEU A 1 86 ? -8.434 -4.761 20.805 1.00 82.69 86 LEU A C 1
ATOM 715 O O . LEU A 1 86 ? -9.435 -5.461 20.797 1.00 82.69 86 LEU A O 1
ATOM 719 N N . LEU A 1 87 ? -7.932 -4.234 19.683 1.00 83.06 87 LEU A N 1
ATOM 720 C CA . LEU A 1 87 ? -8.504 -4.526 18.358 1.00 83.06 87 LEU A CA 1
ATOM 721 C C . LEU A 1 87 ? -8.467 -6.019 18.018 1.00 83.06 87 LEU A C 1
ATOM 723 O O . LEU A 1 87 ? -9.436 -6.542 17.482 1.00 83.06 87 LEU A O 1
ATOM 727 N N . LEU A 1 88 ? -7.359 -6.680 18.348 1.00 83.75 88 LEU A N 1
ATOM 728 C CA . LEU A 1 88 ? -7.187 -8.122 18.190 1.00 83.75 88 LEU A CA 1
ATOM 729 C C . LEU A 1 88 ? -8.191 -8.923 19.023 1.00 83.75 88 LEU A C 1
ATOM 731 O O . LEU A 1 88 ? -8.810 -9.857 18.535 1.00 83.75 88 LEU A O 1
ATOM 735 N N . GLU A 1 89 ? -8.407 -8.515 20.269 1.00 83.56 89 GLU A N 1
ATOM 736 C CA . GLU A 1 89 ? -9.392 -9.150 21.142 1.00 83.56 89 GLU A CA 1
ATOM 737 C C . GLU A 1 89 ? -10.822 -8.993 20.594 1.00 83.56 89 GLU A C 1
ATOM 739 O O . GLU A 1 89 ? -11.612 -9.931 20.660 1.00 83.56 89 GLU A O 1
ATOM 744 N N . ILE A 1 90 ? -11.145 -7.846 19.978 1.00 82.62 90 ILE A N 1
ATOM 745 C CA . ILE A 1 90 ? -12.425 -7.656 19.274 1.00 82.62 90 ILE A CA 1
ATOM 746 C C . ILE A 1 90 ? -12.518 -8.567 18.045 1.00 82.62 90 ILE A C 1
ATOM 748 O O . ILE A 1 90 ? -13.576 -9.157 17.824 1.00 82.62 90 ILE A O 1
ATOM 752 N N . SER A 1 91 ? -11.459 -8.674 17.230 1.00 83.88 91 SER A N 1
ATOM 753 C CA . SER A 1 91 ? -11.494 -9.535 16.040 1.00 83.88 91 SER A CA 1
ATOM 754 C C . SER A 1 91 ? -11.665 -11.002 16.408 1.00 83.88 91 SER A C 1
ATOM 756 O O . SER A 1 91 ? -12.466 -11.688 15.773 1.00 83.88 91 SER A O 1
ATOM 758 N N . ASP A 1 92 ? -10.985 -11.446 17.466 1.00 83.31 92 ASP A N 1
ATOM 759 C CA . ASP A 1 92 ? -11.082 -12.811 17.978 1.00 83.31 92 ASP A CA 1
ATOM 760 C C . ASP A 1 92 ? -12.480 -13.075 18.558 1.00 83.31 92 ASP A C 1
ATOM 762 O O . ASP A 1 92 ? -13.106 -14.084 18.237 1.00 83.31 92 ASP A O 1
ATOM 766 N N . ALA A 1 93 ? -13.031 -12.139 19.342 1.00 82.44 93 ALA A N 1
ATOM 767 C CA . ALA A 1 93 ? -14.383 -12.258 19.896 1.00 82.44 93 ALA A CA 1
ATOM 768 C C . ALA A 1 93 ? -15.479 -12.245 18.814 1.00 82.44 93 ALA A C 1
ATOM 770 O O . ALA A 1 93 ? -16.525 -12.875 18.976 1.00 82.44 93 ALA A O 1
ATOM 771 N N . ALA A 1 94 ? -15.248 -11.538 17.706 1.00 80.62 94 ALA A N 1
ATOM 772 C CA . ALA A 1 94 ? -16.137 -11.509 16.548 1.00 80.62 94 ALA A CA 1
ATOM 773 C C . ALA A 1 94 ? -15.884 -12.659 15.553 1.00 80.62 94 ALA A C 1
ATOM 775 O O . ALA A 1 94 ? -16.595 -12.740 14.549 1.00 80.62 94 ALA A O 1
ATOM 776 N N . ASN A 1 95 ? -14.907 -13.534 15.831 1.00 81.69 95 ASN A N 1
ATOM 777 C CA . ASN A 1 95 ? -14.467 -14.644 14.983 1.00 81.69 95 ASN A CA 1
ATOM 778 C C . ASN A 1 95 ? -14.239 -14.223 13.519 1.00 81.69 95 ASN A C 1
ATOM 780 O O . ASN A 1 95 ? -14.717 -14.868 12.584 1.00 81.69 95 ASN A O 1
ATOM 784 N N . LEU A 1 96 ? -13.569 -13.084 13.327 1.00 80.25 96 LEU A N 1
ATOM 785 C CA . LEU A 1 96 ? -13.269 -12.566 11.997 1.00 80.25 96 LEU A CA 1
ATOM 786 C C . LEU A 1 96 ? -12.094 -13.325 11.385 1.00 80.25 96 LEU A C 1
ATOM 788 O O . LEU A 1 96 ? -11.024 -13.423 11.976 1.00 80.25 96 LEU A O 1
ATOM 792 N N . GLU A 1 97 ? -12.280 -13.781 10.151 1.00 76.38 97 GLU A N 1
ATOM 793 C CA . GLU A 1 97 ? -11.233 -14.437 9.362 1.00 76.38 97 GLU A CA 1
ATOM 794 C C . GLU A 1 97 ? -10.105 -13.456 8.985 1.00 76.38 97 GLU A C 1
ATOM 796 O O . GLU A 1 97 ? -8.949 -13.844 8.820 1.00 76.38 97 GLU A O 1
ATOM 801 N N . ASN A 1 98 ? -10.429 -12.159 8.915 1.00 79.06 98 ASN A N 1
ATOM 802 C CA . ASN A 1 98 ? -9.483 -11.079 8.678 1.00 79.06 98 ASN A CA 1
ATOM 803 C C . ASN A 1 98 ? -9.574 -10.004 9.786 1.00 79.06 98 ASN A C 1
ATOM 805 O O . ASN A 1 98 ? -10.596 -9.320 9.889 1.00 79.06 98 ASN A O 1
ATOM 809 N N . PRO A 1 99 ? -8.511 -9.770 10.581 1.00 79.88 99 PRO A N 1
ATOM 810 C CA . PRO A 1 99 ? -8.512 -8.745 11.629 1.00 79.88 99 PRO A CA 1
ATOM 811 C C . PRO A 1 99 ? -8.667 -7.314 11.093 1.00 79.88 99 PRO A C 1
ATOM 813 O O . 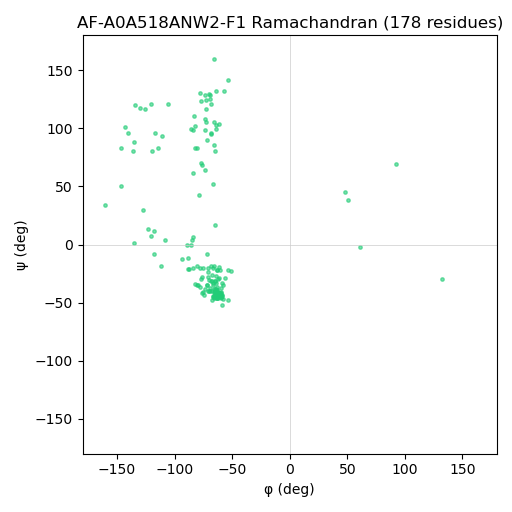PRO A 1 99 ? -9.103 -6.424 11.825 1.00 79.88 99 PRO A O 1
ATOM 816 N N . ALA A 1 100 ? -8.347 -7.062 9.820 1.00 80.44 100 ALA A N 1
ATOM 817 C CA . ALA A 1 100 ? -8.549 -5.754 9.205 1.00 80.44 100 ALA A CA 1
ATOM 818 C C . ALA A 1 100 ? -10.032 -5.414 8.972 1.00 80.44 100 ALA A C 1
ATOM 820 O O . ALA A 1 100 ? -10.376 -4.233 8.903 1.00 80.44 100 ALA A O 1
ATOM 821 N N . ASP A 1 101 ? -10.926 -6.406 8.932 1.00 80.94 101 ASP A N 1
ATOM 822 C CA . ASP A 1 101 ? -12.363 -6.177 8.725 1.00 80.94 101 ASP A CA 1
ATOM 823 C C . ASP A 1 101 ? -13.012 -5.419 9.892 1.00 80.94 101 ASP A C 1
ATOM 825 O O . ASP A 1 101 ? -14.067 -4.800 9.728 1.00 80.94 101 ASP A O 1
ATOM 829 N N . VAL A 1 102 ? -12.358 -5.392 11.059 1.00 83.75 102 VAL A N 1
ATOM 830 C CA . VAL A 1 102 ? -12.773 -4.574 12.208 1.00 83.75 102 VAL A CA 1
ATOM 831 C C . VAL A 1 102 ? -12.843 -3.089 11.835 1.00 83.75 102 VAL A C 1
ATOM 833 O O . VAL A 1 102 ? -13.742 -2.387 12.292 1.00 83.75 102 VAL A O 1
ATOM 836 N N . PHE A 1 103 ? -11.960 -2.607 10.954 1.00 81.75 103 PHE A N 1
ATOM 837 C CA . PHE A 1 103 ? -11.969 -1.213 10.496 1.00 81.75 103 PHE A CA 1
ATOM 838 C C . PHE A 1 103 ? -13.154 -0.898 9.572 1.00 81.75 103 PHE A C 1
ATOM 840 O O . PHE A 1 103 ? -13.567 0.255 9.481 1.00 81.75 103 PHE A O 1
ATOM 847 N N . LEU A 1 104 ? -13.723 -1.909 8.908 1.00 81.50 104 LEU A N 1
ATOM 848 C CA . LEU A 1 104 ? -14.857 -1.753 7.992 1.00 81.50 104 LEU A CA 1
ATOM 849 C C . LEU A 1 104 ? -16.210 -1.833 8.709 1.00 81.50 104 LEU A C 1
ATOM 851 O O . LEU A 1 104 ? -17.219 -1.375 8.176 1.00 81.50 104 LEU A O 1
ATOM 855 N N . ARG A 1 105 ? -16.253 -2.432 9.905 1.00 80.38 105 ARG A N 1
ATOM 856 C CA . ARG A 1 105 ? -17.495 -2.727 10.632 1.00 80.38 105 ARG A CA 1
ATOM 857 C C . ARG A 1 105 ? -17.519 -2.022 11.994 1.00 80.38 105 ARG A C 1
ATOM 859 O O . ARG A 1 105 ? -17.290 -2.669 13.020 1.00 80.38 105 ARG A O 1
ATOM 866 N N . PRO A 1 106 ? -17.865 -0.719 12.049 1.00 76.69 106 PRO A N 1
ATOM 867 C CA . PRO A 1 106 ? -17.918 0.035 13.305 1.00 76.69 106 PRO A CA 1
ATOM 868 C C . PRO A 1 106 ? -18.930 -0.539 14.312 1.00 76.69 106 PRO A C 1
ATOM 870 O O . PRO A 1 106 ? -18.789 -0.343 15.518 1.00 76.69 106 PRO A O 1
ATOM 873 N N . GLU A 1 107 ? -19.925 -1.302 13.850 1.00 78.81 107 GLU A N 1
ATOM 874 C CA . GLU A 1 107 ? -20.904 -1.970 14.715 1.00 78.81 107 GLU A CA 1
ATOM 875 C C . GLU A 1 107 ? -20.284 -2.994 15.676 1.00 78.81 107 GLU A C 1
ATOM 877 O O . GLU A 1 107 ? -20.798 -3.198 16.780 1.00 78.81 107 GLU A O 1
ATOM 882 N N . LEU A 1 108 ? -19.160 -3.611 15.297 1.00 79.94 108 LEU A N 1
ATOM 883 C CA . LEU A 1 108 ? -18.467 -4.580 16.147 1.00 79.94 108 LEU A CA 1
ATOM 884 C C . LEU A 1 108 ? -17.889 -3.917 17.401 1.00 79.94 108 LEU A C 1
ATOM 886 O O . LEU A 1 108 ? -17.919 -4.513 18.476 1.00 79.94 108 LEU A O 1
ATOM 890 N N . PHE A 1 109 ? -17.467 -2.653 17.300 1.00 76.69 109 PHE A N 1
ATOM 891 C CA . PHE A 1 109 ? -17.016 -1.877 18.457 1.00 76.69 109 PHE A CA 1
ATOM 892 C C . PHE A 1 109 ? -18.150 -1.615 19.447 1.00 76.69 109 PHE A C 1
ATOM 894 O O . PHE A 1 109 ? -17.928 -1.693 20.652 1.00 76.69 109 PHE A O 1
ATOM 901 N N . ASN A 1 110 ? -19.368 -1.347 18.963 1.00 73.88 110 ASN A N 1
ATOM 902 C CA . ASN A 1 110 ? -20.522 -1.142 19.842 1.00 73.88 110 ASN A CA 1
ATOM 903 C C . ASN A 1 110 ? -20.879 -2.439 20.587 1.00 73.88 110 ASN A C 1
ATOM 905 O O . ASN A 1 110 ? -21.151 -2.403 21.785 1.00 73.88 110 ASN A O 1
ATOM 909 N N . ARG A 1 111 ? -20.821 -3.597 19.915 1.00 77.94 111 ARG A N 1
ATOM 910 C CA . ARG A 1 111 ? -21.055 -4.901 20.561 1.00 77.94 111 ARG A CA 1
ATOM 911 C C . ARG A 1 111 ? -19.977 -5.239 21.590 1.00 77.94 111 ARG A C 1
ATOM 913 O O . ARG A 1 111 ? -20.314 -5.638 22.701 1.00 77.94 111 ARG A O 1
ATOM 920 N N . ALA A 1 112 ? -18.705 -5.025 21.258 1.00 73.50 112 ALA A N 1
ATOM 921 C CA . ALA A 1 112 ? -17.595 -5.244 22.185 1.00 73.50 112 ALA A CA 1
ATOM 922 C C . ALA A 1 112 ? -17.661 -4.305 23.403 1.00 73.50 112 ALA A C 1
ATOM 924 O O . ALA A 1 112 ? -17.410 -4.724 24.532 1.00 73.50 112 ALA A O 1
ATOM 925 N N . HIS A 1 113 ? -18.070 -3.050 23.198 1.00 70.19 113 HIS A N 1
ATOM 926 C CA . HIS A 1 113 ? -18.291 -2.092 24.280 1.00 70.19 113 HIS A CA 1
ATOM 927 C C . HIS A 1 113 ? -19.376 -2.570 25.261 1.00 70.19 113 HIS A C 1
ATOM 929 O O . HIS A 1 113 ? -19.184 -2.470 26.471 1.00 70.19 113 HIS A O 1
ATOM 935 N N . LEU A 1 114 ? -20.472 -3.146 24.750 1.00 66.12 114 LEU A N 1
ATOM 936 C CA . LEU A 1 114 ? -21.558 -3.700 25.569 1.00 66.12 114 LEU A CA 1
ATOM 937 C C . LEU A 1 114 ? -21.162 -4.982 26.318 1.00 66.12 114 LEU A C 1
ATOM 939 O O . LEU A 1 114 ? -21.675 -5.234 27.404 1.00 66.12 114 LEU A O 1
ATOM 943 N N . GLN A 1 115 ? -20.257 -5.787 25.758 1.00 69.31 115 GLN A N 1
ATOM 944 C CA . GLN A 1 115 ? -19.782 -7.029 26.382 1.00 69.31 115 GLN A CA 1
ATOM 945 C C . GLN A 1 115 ? -18.652 -6.807 27.399 1.00 69.31 115 GLN A C 1
ATOM 947 O O . GLN A 1 115 ? -18.423 -7.652 28.266 1.00 69.31 115 GLN A O 1
ATOM 952 N N . SER A 1 116 ? -17.948 -5.675 27.331 1.00 68.44 116 SER A N 1
ATOM 953 C CA . SER A 1 116 ? -16.868 -5.374 28.267 1.00 68.44 116 SER A CA 1
ATOM 954 C C . SER A 1 116 ? -17.416 -4.994 29.647 1.00 68.44 116 SER A C 1
ATOM 956 O O . SER A 1 116 ? -17.938 -3.899 29.858 1.00 68.44 116 SER A O 1
ATOM 958 N N . ALA A 1 117 ? -17.255 -5.898 30.618 1.00 60.97 117 ALA A N 1
ATOM 959 C CA . ALA A 1 117 ? -17.730 -5.731 31.996 1.00 60.97 117 ALA A CA 1
ATOM 960 C C . ALA A 1 117 ? -16.935 -4.693 32.820 1.00 60.97 117 ALA A C 1
ATOM 962 O O . ALA A 1 117 ? -17.315 -4.369 33.946 1.00 60.97 117 ALA A O 1
ATOM 963 N N . LYS A 1 118 ? -15.810 -4.178 32.299 1.00 73.69 118 LYS A N 1
ATOM 964 C 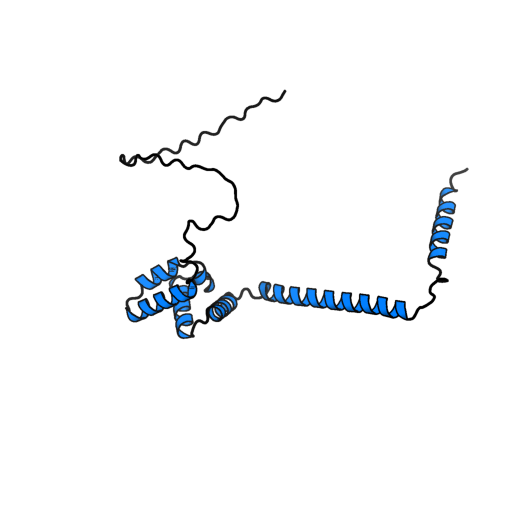CA . LYS A 1 118 ? -14.921 -3.256 33.020 1.00 73.69 118 LYS A CA 1
ATOM 965 C C . LYS A 1 118 ? -15.061 -1.820 32.489 1.00 73.69 118 LYS A C 1
ATOM 967 O O . LYS A 1 118 ? -14.701 -1.553 31.341 1.00 73.69 118 LYS A O 1
ATOM 972 N N . PRO A 1 119 ? -15.433 -0.838 33.334 1.00 65.94 119 PRO A N 1
ATOM 973 C CA . PRO A 1 119 ? -15.638 0.553 32.904 1.00 65.94 119 PRO A CA 1
ATOM 974 C C . PRO A 1 119 ? -14.345 1.255 32.448 1.00 65.94 119 PRO A C 1
ATOM 976 O O . PRO A 1 119 ? -14.377 2.249 31.723 1.00 65.94 119 PRO A O 1
ATOM 979 N N . ARG A 1 120 ? -13.176 0.740 32.852 1.00 68.62 120 ARG A N 1
ATOM 980 C CA . ARG A 1 120 ? -11.870 1.244 32.402 1.00 68.62 120 ARG A CA 1
ATOM 981 C C . ARG A 1 120 ? -11.584 0.886 30.941 1.00 68.62 120 ARG A C 1
ATOM 983 O O . ARG A 1 120 ? -10.991 1.700 30.235 1.00 68.62 120 ARG A O 1
ATOM 990 N N . ASP A 1 121 ? -12.036 -0.284 30.505 1.00 69.31 121 ASP A N 1
ATOM 991 C CA . ASP A 1 121 ? -11.830 -0.774 29.144 1.00 69.31 121 ASP A CA 1
ATOM 992 C C . ASP A 1 121 ? -12.837 -0.113 28.192 1.00 69.31 121 ASP A C 1
ATOM 994 O O . ASP A 1 121 ? -12.463 0.298 27.099 1.00 69.31 121 ASP A O 1
ATOM 998 N N . GLN A 1 122 ? -14.064 0.157 28.656 1.00 71.94 122 GLN A N 1
ATOM 999 C CA . GLN A 1 122 ? -15.074 0.943 27.925 1.00 71.94 122 GLN A CA 1
ATOM 1000 C C . GLN A 1 122 ? -14.559 2.318 27.469 1.00 71.94 122 GLN A C 1
ATOM 1002 O O . GLN A 1 122 ? -14.666 2.656 26.290 1.00 71.94 122 GLN A O 1
ATOM 1007 N N . ARG A 1 123 ? -13.909 3.081 28.361 1.00 75.69 123 ARG A N 1
ATOM 1008 C CA . ARG A 1 123 ? -13.294 4.378 28.003 1.00 75.69 123 ARG A CA 1
ATOM 1009 C C . ARG A 1 123 ? -12.138 4.235 27.012 1.00 75.69 123 ARG A C 1
ATOM 1011 O O . ARG A 1 123 ? -11.875 5.151 26.233 1.00 75.69 123 ARG A O 1
ATOM 1018 N N . ALA A 1 124 ? -11.408 3.121 27.064 1.00 75.31 124 ALA A N 1
ATOM 1019 C CA . ALA A 1 124 ? -10.349 2.840 26.102 1.00 75.31 124 ALA A CA 1
ATOM 1020 C C . ALA A 1 124 ? -10.937 2.543 24.712 1.00 75.31 124 ALA A C 1
ATOM 1022 O O . ALA A 1 124 ? -10.415 3.057 23.725 1.00 75.31 124 ALA A O 1
ATOM 1023 N N . PHE A 1 125 ? -12.056 1.810 24.643 1.00 74.00 125 PHE A N 1
ATOM 1024 C CA . PHE A 1 125 ? -12.781 1.550 23.396 1.00 74.00 125 PHE A CA 1
ATOM 1025 C C . PHE A 1 125 ? -13.349 2.822 22.768 1.00 74.00 125 PHE A C 1
ATOM 1027 O O . PHE A 1 125 ? -13.204 3.008 21.566 1.00 74.00 125 PHE A O 1
ATOM 1034 N N . GLU A 1 126 ? -13.935 3.727 23.553 1.00 74.69 126 GLU A N 1
ATOM 1035 C CA . GLU A 1 126 ? -14.451 5.001 23.030 1.00 74.69 126 GLU A CA 1
ATOM 1036 C C . GLU A 1 126 ? -13.339 5.874 22.444 1.00 74.69 126 GLU A C 1
ATOM 1038 O O . GLU A 1 126 ? -13.477 6.405 21.345 1.00 74.69 126 GLU A O 1
ATOM 1043 N N . ARG A 1 127 ? -12.199 5.974 23.139 1.00 78.75 127 ARG A N 1
ATOM 1044 C CA . ARG A 1 127 ? -11.026 6.707 22.635 1.00 78.75 127 ARG A CA 1
ATOM 1045 C C . ARG A 1 127 ? -10.469 6.092 21.358 1.00 78.75 127 ARG A C 1
ATOM 1047 O O . ARG A 1 127 ? -10.049 6.823 20.466 1.00 78.75 127 ARG A O 1
ATOM 1054 N N . LEU A 1 128 ? -10.451 4.763 21.286 1.00 77.06 128 LEU A N 1
ATOM 1055 C CA . LEU A 1 128 ? -9.996 4.025 20.117 1.00 77.06 128 LEU A CA 1
ATOM 1056 C C . LEU A 1 128 ? -10.942 4.232 18.930 1.00 77.06 128 LEU A C 1
ATOM 1058 O O . LEU A 1 128 ? -10.482 4.573 17.846 1.00 77.06 128 LEU A O 1
ATOM 1062 N N . LYS A 1 129 ? -12.255 4.103 19.151 1.00 79.06 129 LYS A N 1
ATOM 1063 C CA . LYS A 1 129 ? -13.296 4.365 18.152 1.00 79.06 129 LYS A CA 1
ATOM 1064 C C . LYS A 1 129 ? -13.202 5.795 17.630 1.00 79.06 129 LYS A C 1
ATOM 1066 O O . LYS A 1 129 ? -13.180 5.987 16.421 1.00 79.06 129 LYS A O 1
ATOM 1071 N N . PHE A 1 130 ? -13.065 6.772 18.526 1.00 77.44 130 PHE A N 1
ATOM 1072 C CA . PHE A 1 130 ? -12.873 8.165 18.140 1.00 77.44 130 PHE A CA 1
ATOM 1073 C C . PHE A 1 130 ? -11.620 8.313 17.271 1.00 77.44 130 PHE A C 1
ATOM 1075 O O . PHE A 1 130 ? -11.724 8.760 16.149 1.00 77.44 130 PHE A O 1
ATOM 1082 N N . LYS A 1 131 ? -10.445 7.820 17.676 1.00 76.19 131 LYS A N 1
ATOM 1083 C CA . LYS A 1 131 ? -9.235 7.907 16.828 1.00 76.19 131 LYS A CA 1
ATOM 1084 C C . LYS A 1 131 ? -9.349 7.229 15.454 1.00 76.19 131 LYS A C 1
ATOM 1086 O O . LYS A 1 131 ? -8.685 7.652 14.512 1.00 76.19 131 LYS A O 1
ATOM 1091 N N . LEU A 1 132 ? -10.103 6.137 15.363 1.00 74.31 132 LEU A N 1
ATOM 1092 C CA . LEU A 1 132 ? -10.264 5.365 14.129 1.00 74.31 132 LEU A CA 1
ATOM 1093 C C . LEU A 1 132 ? -11.243 6.021 13.154 1.00 74.31 132 LEU A C 1
ATOM 1095 O O . LEU A 1 132 ? -11.020 5.970 11.948 1.00 74.31 132 LEU A O 1
ATOM 1099 N N . PHE A 1 133 ? -12.302 6.633 13.684 1.00 73.38 133 PHE A N 1
ATOM 1100 C CA . PHE A 1 133 ? -13.436 7.133 12.909 1.00 73.38 133 PHE A CA 1
ATOM 1101 C C . PHE A 1 133 ? -13.671 8.648 13.058 1.00 73.38 133 PHE A C 1
ATOM 1103 O O . PHE A 1 133 ? -14.660 9.159 12.535 1.00 73.38 133 PHE A O 1
ATOM 1110 N N . ASP A 1 134 ? -12.776 9.391 13.719 1.00 68.81 134 ASP A N 1
ATOM 1111 C CA . ASP A 1 134 ? -12.813 10.858 13.806 1.00 68.81 134 ASP A CA 1
ATOM 1112 C C . ASP A 1 134 ? -12.621 11.445 12.402 1.00 68.81 134 ASP A C 1
ATOM 1114 O O . ASP A 1 134 ? -11.524 11.477 11.845 1.00 68.81 134 ASP A O 1
ATOM 1118 N N . GLY A 1 135 ? -13.743 11.825 11.789 1.00 61.47 135 GLY A N 1
ATOM 1119 C CA . GLY A 1 135 ? -13.849 12.210 10.380 1.00 61.47 135 GLY A CA 1
ATOM 1120 C C . GLY A 1 135 ? -15.007 11.528 9.647 1.00 61.47 135 GLY A C 1
ATOM 1121 O O . GLY A 1 135 ? -15.600 12.144 8.768 1.00 61.47 135 GLY A O 1
ATOM 1122 N N . LEU A 1 136 ? -15.389 10.313 10.054 1.00 56.12 136 LEU A N 1
ATOM 1123 C CA . LEU A 1 136 ? -16.552 9.586 9.528 1.00 56.12 136 LEU A CA 1
ATOM 1124 C C . LEU A 1 136 ? -17.857 10.080 10.168 1.00 56.12 136 LEU A C 1
ATOM 1126 O O . LEU A 1 136 ? -18.848 10.242 9.471 1.00 56.12 136 LEU A O 1
ATOM 1130 N N . ASP A 1 137 ? -17.825 10.458 11.449 1.00 56.62 137 ASP A N 1
ATOM 1131 C CA . ASP A 1 137 ? -18.967 11.100 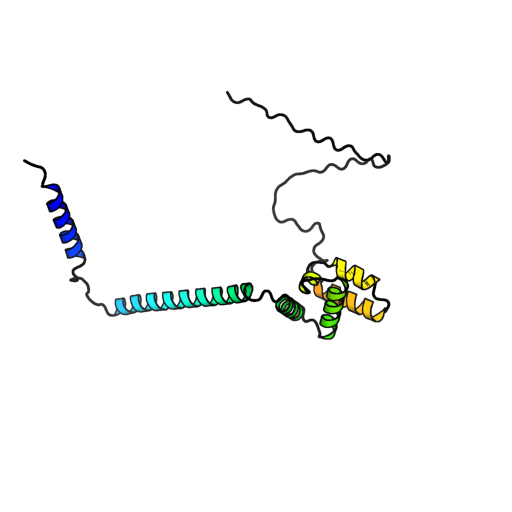12.126 1.00 56.62 137 ASP A CA 1
ATOM 1132 C C . ASP A 1 137 ? -19.252 12.525 11.606 1.00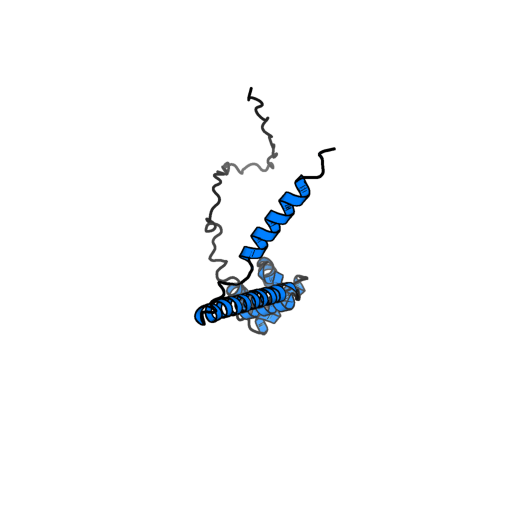 56.62 137 ASP A C 1
ATOM 1134 O O . ASP A 1 137 ? -20.338 13.065 11.807 1.00 56.62 137 ASP A O 1
ATOM 1138 N N . LYS A 1 138 ? -18.277 13.149 10.925 1.00 52.38 138 LYS A N 1
ATOM 1139 C CA . LYS A 1 138 ? -18.451 14.453 10.261 1.00 52.38 138 LYS A CA 1
ATOM 1140 C C . LYS A 1 138 ? -19.132 14.327 8.900 1.00 52.38 138 LYS A C 1
ATOM 1142 O O . LYS A 1 138 ? -19.668 15.317 8.415 1.00 52.38 138 LYS A O 1
ATOM 1147 N N . LEU A 1 139 ? -19.140 13.133 8.306 1.00 47.88 139 LEU A N 1
ATOM 1148 C CA . LEU A 1 139 ? -19.939 12.828 7.127 1.00 47.88 139 LEU A CA 1
ATOM 1149 C C . LEU A 1 139 ? -21.360 12.541 7.604 1.00 47.88 139 LEU A C 1
ATOM 1151 O O . LEU A 1 139 ? -21.757 11.394 7.807 1.00 47.88 139 LEU A O 1
ATOM 1155 N N . GLN A 1 140 ? -22.130 13.608 7.815 1.00 50.62 140 GLN A N 1
ATOM 1156 C CA . GLN A 1 140 ? -23.567 13.461 7.980 1.00 50.62 140 GLN A CA 1
ATOM 1157 C C . GLN A 1 140 ? -24.125 12.684 6.776 1.00 50.62 140 GLN A C 1
ATOM 1159 O O . GLN A 1 140 ? -23.713 12.949 5.642 1.00 50.62 140 GLN A O 1
ATOM 1164 N N . PRO A 1 141 ? -25.106 11.786 6.970 1.00 50.16 141 PRO A N 1
ATOM 1165 C CA . PRO A 1 141 ? -25.763 11.042 5.889 1.00 50.16 141 PRO A CA 1
ATOM 1166 C C . PRO A 1 141 ? -26.567 11.926 4.903 1.00 50.16 141 PRO A C 1
ATOM 1168 O O . PRO A 1 141 ? -27.388 11.415 4.149 1.00 50.16 141 PRO A O 1
ATOM 1171 N N . GLY A 1 142 ? -26.324 13.242 4.888 1.00 53.47 142 GLY A N 1
ATOM 1172 C CA . GLY A 1 142 ? -26.810 14.213 3.908 1.00 53.47 142 GLY A CA 1
ATOM 1173 C C . GLY A 1 142 ? -25.712 14.925 3.096 1.00 53.47 142 GLY A C 1
ATOM 1174 O O . GLY A 1 142 ? -26.055 15.600 2.132 1.00 53.47 142 GLY A O 1
ATOM 1175 N N . ASP A 1 143 ? -24.420 14.754 3.417 1.00 51.19 143 ASP A N 1
ATOM 1176 C CA . ASP A 1 143 ? -23.304 15.396 2.687 1.00 51.19 143 ASP A CA 1
ATOM 1177 C C . ASP A 1 143 ? -22.787 14.563 1.496 1.00 51.19 143 ASP A C 1
ATOM 1179 O O . ASP A 1 143 ? -21.911 14.997 0.745 1.00 51.19 143 ASP A O 1
ATOM 1183 N N . PHE A 1 144 ? -23.372 13.386 1.246 1.00 51.78 144 PHE A N 1
ATOM 1184 C CA . PHE A 1 144 ? -23.172 12.636 0.003 1.00 51.78 144 PHE A CA 1
ATOM 1185 C C . PHE A 1 144 ? -23.982 13.258 -1.149 1.00 51.78 144 PHE A C 1
ATOM 1187 O O . PHE A 1 144 ? -24.916 12.652 -1.670 1.00 51.78 144 PHE A O 1
ATOM 1194 N N . ILE A 1 145 ? -23.609 14.463 -1.590 1.00 48.06 145 ILE A N 1
ATOM 1195 C CA . ILE A 1 145 ? -24.024 14.992 -2.897 1.00 48.06 145 ILE A CA 1
ATOM 1196 C C . ILE A 1 145 ? -22.789 15.198 -3.768 1.00 48.06 145 ILE A C 1
ATOM 1198 O O . ILE A 1 145 ? -22.110 16.219 -3.732 1.00 48.06 145 ILE A O 1
ATOM 1202 N N . GLY A 1 146 ? -22.536 14.183 -4.590 1.00 40.28 146 GLY A N 1
ATOM 1203 C CA . GLY A 1 146 ? -21.490 14.158 -5.602 1.00 40.28 146 GLY A CA 1
ATOM 1204 C C . GLY A 1 146 ? -21.906 13.351 -6.828 1.00 40.28 146 GLY A C 1
ATOM 1205 O O . GLY A 1 146 ? -21.169 12.478 -7.260 1.00 40.28 146 GLY A O 1
ATOM 1206 N N . GLY A 1 147 ? -23.091 13.641 -7.377 1.00 40.09 147 GLY A N 1
ATOM 1207 C CA . GLY A 1 147 ? -23.355 13.457 -8.806 1.00 40.09 147 GLY A CA 1
ATOM 1208 C C . GLY A 1 147 ? -23.954 12.128 -9.264 1.00 40.09 147 GLY A C 1
ATOM 1209 O O . GLY A 1 147 ? -23.347 11.433 -10.065 1.00 40.09 147 GLY A O 1
ATOM 1210 N N . THR A 1 148 ? -25.214 11.852 -8.928 1.00 41.50 148 THR A N 1
ATOM 1211 C CA . THR A 1 148 ? -26.131 11.294 -9.935 1.00 41.50 148 THR A CA 1
ATOM 1212 C C . THR A 1 148 ? -27.458 12.033 -9.864 1.00 41.50 148 THR A C 1
ATOM 1214 O O . THR A 1 148 ? -28.125 12.104 -8.836 1.00 41.50 148 THR A O 1
ATOM 1217 N N . ARG A 1 149 ? -27.817 12.657 -10.988 1.00 47.25 149 ARG A N 1
ATOM 1218 C CA . ARG A 1 149 ? -29.158 13.169 -11.238 1.00 47.25 149 ARG A CA 1
ATOM 1219 C C . ARG A 1 149 ? -30.115 11.979 -11.208 1.00 47.25 149 ARG A C 1
ATOM 1221 O O . ARG A 1 149 ? -30.186 11.242 -12.181 1.00 47.25 149 ARG A O 1
ATOM 1228 N N . SER A 1 150 ? -30.862 11.811 -10.129 1.00 45.81 150 SER A N 1
ATOM 1229 C CA . SER A 1 150 ? -32.112 11.063 -10.179 1.00 45.81 150 SER A CA 1
ATOM 1230 C C . SER A 1 150 ? -33.110 11.739 -9.255 1.00 45.81 150 SER A C 1
ATOM 1232 O O . SER A 1 150 ? -33.040 11.646 -8.032 1.00 45.81 150 SER A O 1
ATOM 1234 N N . ASN A 1 151 ? -34.002 12.508 -9.874 1.00 42.81 151 ASN A N 1
ATOM 1235 C CA . ASN A 1 151 ? -35.208 13.035 -9.257 1.00 42.81 151 ASN A CA 1
ATOM 1236 C C . ASN A 1 151 ? -36.121 11.844 -8.931 1.00 42.81 151 ASN A C 1
ATOM 1238 O O . ASN A 1 151 ? -36.995 11.501 -9.719 1.00 42.81 151 ASN A O 1
ATOM 1242 N N . VAL A 1 152 ? -35.934 11.214 -7.774 1.00 48.97 152 VAL A N 1
ATOM 1243 C CA . VAL A 1 152 ? -36.957 10.342 -7.191 1.00 48.97 152 VAL A CA 1
ATOM 1244 C C . VAL A 1 152 ? -37.471 11.041 -5.944 1.00 48.97 152 VAL A C 1
ATOM 1246 O O . VAL A 1 152 ? -36.909 10.933 -4.857 1.00 48.97 152 VAL A O 1
ATOM 1249 N N . LYS A 1 153 ? -38.550 11.810 -6.115 1.00 45.81 153 LYS A N 1
ATOM 1250 C CA . LYS A 1 153 ? -39.386 12.241 -4.994 1.00 45.81 153 LYS A CA 1
ATOM 1251 C C . LYS A 1 153 ? -40.084 10.997 -4.448 1.00 45.81 153 LYS A C 1
ATOM 1253 O O . LYS A 1 153 ? -41.123 10.602 -4.966 1.00 45.81 153 LYS A O 1
ATOM 1258 N N . ILE A 1 154 ? -39.523 10.383 -3.410 1.00 51.94 154 ILE A N 1
ATOM 1259 C CA . ILE A 1 154 ? -40.272 9.432 -2.588 1.00 51.94 154 ILE A CA 1
ATOM 1260 C C . ILE A 1 154 ? -41.236 10.269 -1.747 1.00 51.94 154 ILE A C 1
ATOM 1262 O O . ILE A 1 154 ? -40.855 10.899 -0.762 1.00 51.94 154 ILE A O 1
ATOM 1266 N N . PHE A 1 155 ? -42.480 10.347 -2.206 1.00 46.66 155 PHE A N 1
ATOM 1267 C CA . PHE A 1 155 ? -43.582 10.926 -1.456 1.00 46.66 155 PHE A CA 1
ATOM 1268 C C . PHE A 1 155 ? -43.938 9.943 -0.334 1.00 46.66 155 PHE A C 1
ATOM 1270 O O . PHE A 1 155 ? -44.497 8.884 -0.603 1.00 46.66 155 PHE A O 1
ATOM 1277 N N . LEU A 1 156 ? -43.562 10.255 0.911 1.00 51.78 156 LEU A N 1
ATOM 1278 C CA . LEU A 1 156 ? -44.079 9.552 2.087 1.00 51.78 156 LEU A CA 1
ATOM 1279 C C . LEU A 1 156 ? -45.544 9.979 2.297 1.00 51.78 156 LEU A C 1
ATOM 1281 O O . LEU A 1 156 ? -45.775 11.160 2.570 1.00 51.78 156 LEU A O 1
ATOM 1285 N N . PRO A 1 157 ? -46.537 9.076 2.209 1.00 42.28 157 PRO A N 1
ATOM 1286 C CA . PRO A 1 157 ? -47.877 9.375 2.689 1.00 42.28 157 PRO A CA 1
ATOM 1287 C C . PRO A 1 157 ? -47.870 9.436 4.224 1.00 42.28 157 PRO A C 1
ATOM 1289 O O . PRO A 1 157 ? -47.354 8.551 4.905 1.00 42.28 157 PRO A O 1
ATOM 1292 N N . ALA A 1 158 ? -48.433 10.515 4.762 1.00 53.09 158 ALA A N 1
ATOM 1293 C CA . ALA A 1 158 ? -48.455 10.860 6.180 1.00 53.09 158 ALA A CA 1
ATOM 1294 C C . ALA A 1 158 ? -49.519 10.092 6.989 1.00 53.09 158 ALA A C 1
ATOM 1296 O O . ALA A 1 158 ? -50.193 10.694 7.820 1.00 53.09 158 ALA A O 1
ATOM 1297 N N . ASP A 1 159 ? -49.682 8.787 6.768 1.00 53.12 159 ASP A N 1
ATOM 1298 C CA . ASP A 1 159 ? -50.712 8.020 7.475 1.00 53.12 159 ASP A CA 1
ATOM 1299 C C . ASP A 1 159 ? -50.178 6.675 7.985 1.00 53.12 159 ASP A C 1
ATOM 1301 O O . ASP A 1 159 ? -50.223 5.643 7.320 1.00 53.12 159 ASP A O 1
ATOM 1305 N N . MET A 1 160 ? -49.619 6.707 9.198 1.00 49.12 160 MET A N 1
ATOM 1306 C CA . MET A 1 160 ? -49.315 5.523 10.002 1.00 49.12 160 MET A CA 1
ATOM 1307 C C . MET A 1 160 ? -50.191 5.540 11.256 1.00 49.12 160 MET A C 1
ATOM 1309 O O . MET A 1 160 ? -49.758 5.969 12.324 1.00 49.12 160 MET A O 1
ATOM 1313 N N . ALA A 1 161 ? -51.429 5.065 11.129 1.00 51.50 161 ALA A N 1
ATOM 1314 C CA . ALA A 1 161 ? -52.285 4.780 12.283 1.00 51.50 161 ALA A CA 1
ATOM 1315 C C . ALA A 1 161 ? -53.027 3.436 12.208 1.00 51.50 161 ALA A C 1
ATOM 1317 O O . ALA A 1 161 ? -53.757 3.098 13.137 1.00 51.50 161 ALA A O 1
ATOM 1318 N N . THR A 1 162 ? -52.840 2.618 11.169 1.00 57.88 162 THR A N 1
ATOM 1319 C CA . THR A 1 162 ? -53.49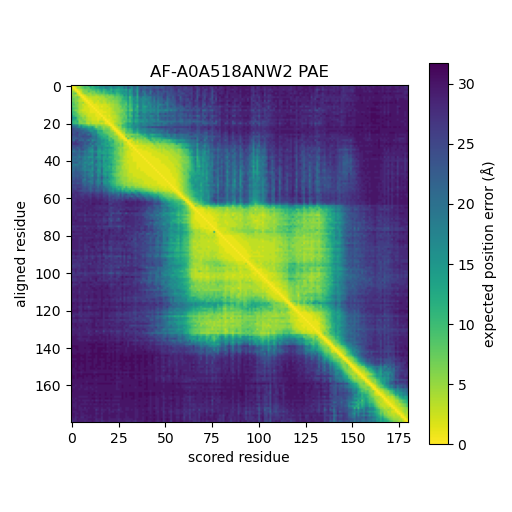4 1.302 11.098 1.00 57.88 162 THR A CA 1
ATOM 1320 C C . THR A 1 162 ? -52.477 0.214 10.764 1.00 57.88 162 THR A C 1
ATOM 1322 O O . THR A 1 162 ? -51.799 0.253 9.745 1.00 57.88 162 THR A O 1
ATOM 1325 N N . GLY A 1 163 ? -52.307 -0.733 11.692 1.00 54.25 163 GLY A N 1
ATOM 1326 C CA . GLY A 1 163 ? -51.326 -1.819 11.631 1.00 54.25 163 GLY A CA 1
ATOM 1327 C C . GLY A 1 163 ? -51.691 -2.910 10.626 1.00 54.25 163 GLY A C 1
ATOM 1328 O O . GLY A 1 163 ? -51.924 -4.050 11.018 1.00 54.25 163 GLY A O 1
ATOM 1329 N N . VAL A 1 164 ? -51.727 -2.563 9.342 1.00 64.44 164 VAL A N 1
ATOM 1330 C CA . VAL A 1 164 ? -51.861 -3.514 8.235 1.00 64.44 164 VAL A CA 1
ATOM 1331 C C . VAL A 1 164 ? -50.632 -3.358 7.333 1.00 64.44 164 VAL A C 1
ATOM 1333 O O . VAL A 1 164 ? -50.370 -2.249 6.867 1.00 64.44 164 VAL A O 1
ATOM 1336 N N . PRO A 1 165 ? -49.828 -4.416 7.113 1.00 58.06 165 PRO A N 1
ATOM 1337 C CA . PRO A 1 165 ? -48.675 -4.332 6.223 1.00 58.06 165 PRO A CA 1
ATOM 1338 C C . PRO A 1 165 ? -49.151 -4.059 4.785 1.00 58.06 165 PRO A C 1
ATOM 1340 O O . PRO A 1 165 ? -50.075 -4.735 4.327 1.00 58.06 165 PRO A O 1
ATOM 1343 N N . PRO A 1 166 ? -48.562 -3.085 4.067 1.00 57.97 166 PRO A N 1
ATOM 1344 C CA . PRO A 1 166 ? -48.998 -2.762 2.717 1.00 57.97 166 PRO A CA 1
ATOM 1345 C C . PRO A 1 166 ? -48.643 -3.901 1.757 1.00 57.97 166 PRO A C 1
ATOM 1347 O O . PRO A 1 166 ? -47.490 -4.320 1.650 1.00 57.97 166 PRO A O 1
ATOM 1350 N N . GLU A 1 167 ? -49.658 -4.388 1.050 1.00 54.41 167 GLU A N 1
ATOM 1351 C CA . GLU A 1 167 ? -49.529 -5.304 -0.075 1.00 54.41 167 GLU A CA 1
ATOM 1352 C C . GLU A 1 167 ? -48.818 -4.571 -1.219 1.00 54.41 167 GLU A C 1
ATOM 1354 O O . GLU A 1 167 ? -49.363 -3.666 -1.855 1.00 54.41 167 GLU A O 1
ATOM 1359 N N . VAL A 1 168 ? -47.545 -4.909 -1.430 1.00 59.19 168 VAL A N 1
ATOM 1360 C CA . VAL A 1 168 ? -46.710 -4.320 -2.480 1.00 59.19 168 VAL A CA 1
ATOM 1361 C C . VAL A 1 168 ? -47.191 -4.854 -3.828 1.00 59.19 168 VAL A C 1
ATOM 1363 O O . VAL A 1 168 ? -46.737 -5.891 -4.305 1.00 59.19 168 VAL A O 1
ATOM 1366 N N . THR A 1 169 ? -48.138 -4.144 -4.437 1.00 52.81 169 THR A N 1
ATOM 1367 C CA . THR A 1 169 ? -48.608 -4.434 -5.793 1.00 52.81 169 THR A CA 1
ATOM 1368 C C . THR A 1 169 ? -47.636 -3.798 -6.783 1.00 52.81 169 THR A C 1
ATOM 1370 O O . THR A 1 169 ? -47.635 -2.585 -6.981 1.00 52.81 169 THR A O 1
ATOM 1373 N N . VAL A 1 170 ? -46.763 -4.613 -7.377 1.00 58.03 170 VAL A N 1
ATOM 1374 C CA . VAL A 1 170 ? -45.854 -4.181 -8.446 1.00 58.03 170 VAL A CA 1
ATOM 1375 C C . VAL A 1 170 ? -46.611 -4.255 -9.770 1.00 58.03 170 VAL A C 1
ATOM 1377 O O . VAL A 1 170 ? -46.746 -5.326 -10.356 1.00 58.03 170 VAL A O 1
ATOM 1380 N N . THR A 1 171 ? -47.130 -3.124 -10.240 1.00 56.19 171 THR A N 1
ATOM 1381 C CA . THR A 1 171 ? -47.713 -3.009 -11.582 1.00 56.19 171 THR A CA 1
ATOM 1382 C C . THR A 1 171 ? -46.596 -2.764 -12.594 1.00 56.19 171 THR A C 1
ATOM 1384 O O . THR A 1 171 ? -45.984 -1.695 -12.593 1.00 56.19 171 THR A O 1
ATOM 1387 N N . PHE A 1 172 ? -46.315 -3.750 -13.444 1.00 61.41 172 PHE A N 1
ATOM 1388 C CA . PHE A 1 172 ? -45.469 -3.564 -14.622 1.00 61.41 172 PHE A CA 1
ATOM 1389 C C . PHE A 1 172 ? -46.290 -2.859 -15.705 1.00 61.41 172 PHE A C 1
ATOM 1391 O O . PHE A 1 172 ? -47.371 -3.324 -16.052 1.00 61.41 172 PHE A O 1
ATOM 1398 N N . GLY A 1 173 ? -45.799 -1.713 -16.181 1.00 59.38 173 GLY A N 1
ATOM 1399 C CA . GLY A 1 173 ? -46.405 -0.985 -17.293 1.00 59.38 173 GLY A CA 1
ATOM 1400 C C . GLY A 1 173 ? -46.229 -1.754 -18.599 1.00 59.38 173 GLY A C 1
ATOM 1401 O O . GLY A 1 173 ? -45.117 -2.176 -18.919 1.00 59.38 173 GLY A O 1
ATOM 1402 N N . GLU A 1 174 ? -47.340 -1.939 -19.304 1.00 67.44 174 GLU A N 1
ATOM 1403 C CA . GLU A 1 174 ? -47.418 -2.472 -20.664 1.00 67.44 174 GLU A CA 1
ATOM 1404 C C . GLU A 1 174 ? -46.558 -1.599 -21.608 1.00 67.44 174 GLU A C 1
ATOM 1406 O O . GLU A 1 174 ? -46.642 -0.371 -21.519 1.00 67.44 174 GLU A O 1
ATOM 1411 N N . PRO A 1 175 ? -45.694 -2.177 -22.462 1.00 65.06 175 PRO A N 1
ATOM 1412 C CA . PRO A 1 175 ? -44.941 -1.409 -23.446 1.00 65.06 175 PRO A CA 1
ATOM 1413 C C . PRO A 1 175 ? -45.867 -0.947 -24.581 1.00 65.06 175 PRO A C 1
ATOM 1415 O O . PRO A 1 175 ? -46.529 -1.767 -25.211 1.00 65.06 175 PRO A O 1
ATOM 1418 N N . ASP A 1 176 ? -45.902 0.366 -24.824 1.00 66.94 176 ASP A N 1
ATOM 1419 C CA . ASP A 1 176 ? -46.552 0.976 -25.988 1.00 66.94 176 ASP A CA 1
ATOM 1420 C C . ASP A 1 176 ? -45.836 0.517 -27.273 1.00 66.94 176 ASP A C 1
ATOM 1422 O O . ASP A 1 176 ? -44.749 0.996 -27.608 1.00 66.94 176 ASP A O 1
ATOM 1426 N N . ASP A 1 177 ? -46.448 -0.432 -27.980 1.00 72.12 177 ASP A N 1
ATOM 1427 C CA . ASP A 1 177 ? -46.090 -0.830 -29.341 1.00 72.12 177 ASP A CA 1
ATOM 1428 C C . ASP A 1 177 ? -46.744 0.141 -30.339 1.00 72.12 177 ASP A C 1
ATOM 1430 O O . ASP A 1 177 ? -47.803 -0.156 -30.881 1.00 72.12 177 ASP A O 1
ATOM 1434 N N . ASP A 1 178 ? -46.124 1.295 -30.596 1.00 66.62 178 ASP A N 1
ATOM 1435 C CA . ASP A 1 178 ? -46.523 2.202 -31.685 1.00 66.62 178 ASP A CA 1
ATOM 1436 C C . ASP A 1 178 ? -45.301 2.932 -32.282 1.00 66.62 178 ASP A C 1
ATOM 1438 O O . ASP A 1 178 ? -45.019 4.082 -31.958 1.00 66.62 178 ASP A O 1
ATOM 1442 N N . GLU A 1 179 ? -44.588 2.285 -33.210 1.00 57.72 179 GLU A N 1
ATOM 1443 C CA . GLU A 1 179 ? -43.892 2.982 -34.306 1.00 57.72 179 GLU A CA 1
ATOM 1444 C C . GLU A 1 179 ? -44.037 2.161 -35.603 1.00 57.72 179 GLU A C 1
ATOM 1446 O O . GLU A 1 179 ? -43.293 1.213 -35.867 1.00 57.72 179 GLU A O 1
ATOM 1451 N N . HIS A 1 180 ? -45.038 2.542 -36.402 1.00 64.06 180 HIS A N 1
ATOM 1452 C CA . HIS A 1 180 ? -45.161 2.247 -37.831 1.00 64.06 180 HIS A CA 1
ATOM 1453 C C . HIS A 1 180 ? -44.860 3.505 -38.647 1.00 64.06 180 HIS A C 1
ATOM 1455 O O . HIS A 1 180 ? -45.351 4.589 -38.258 1.00 64.06 180 HIS A O 1
#